Protein AF-A0A7J8K1M5-F1 (afdb_monomer_lite)

Radius of gyration: 35.14 Å; chains: 1; bounding box: 122×68×66 Å

InterPro domains:
  IPR015353 Rubisco LSMT, substrate-binding domain [PF09273] (25-156)
  IPR036464 Rubisco LSMT, substrate-binding domain superfamily [G3DSA:3.90.1420.10] (13-179)
  IPR036464 Rubisco LSMT, substrate-binding domain superfamily [SSF81822] (18-192)

Foldseek 3Di:
DDPPPPPQLPQQDQADKDKDKDAQDPPDPCLVLLQVLCVLLVHHRIDIAIQTPDPPRHALNVQLNLLSSQDDPVLSCCLVDDPCNNVSSVCSSPPQAHSALVSLLNSLVVQLVRLVVVLVVDPDDLVVLVVVLPDPPDDSVRNSVSSVVSSHNSSSVSSNVSSVVSSVVSVVCVVVVPDGDDDDDPDPPPPDDDDDDDDDPPPPPPPDPPPPVVVVVVVVVVVVVPPDDDDDDDDDDDDDDDDDDDDDDDDDDDDDDDDDDDDDDDDDDDDDDDDDD

Secondary structure (DSSP, 8-state):
----------SS-TT-EEEEEEE--TT-TTHHHHHHHHHHTT--SEEEEEEESSSSSB-HHHHHHHHHHH--HHHHHHHHSSTTHHHHHHHTT-TTS-S-HHHHHHHHHHHHHHHHHHHTTSSS-HHHHHHHHHSS---HHHHHHHHHHHHHHHHHHHHHHHHHHHHHHHHHHHHTTPPPP------S-SS----------TTSSSSSSSSSSSHHHHHHHHHHTTSS-------------------------------------------------

pLDDT: mean 74.05, std 27.25, range [28.36, 98.69]

Organism: Molossus molossus (NCBI:txid27622)

Sequence (277 aa):
MTAVSVWLCRTSGPESRVKIKLGVSKSDRLYAMKAEVLARAGIPTSSVFALHFAEPPISAQLLAFLRVFCMTEDELKAHLLGDNAIDRVFTLGNSEYPVSWDNEVKLWTFLEDRASLLLKTYKTTSEEDKSFLKSQDLSVRARMAIKLRLGEKEILEKAVKSAAANREYYRRRMEEGAPLPKHEESDPGLLEGGGADSRLPLVLRSLEEAGVQEALALSEVVSRAKAAENGLVNGQNSIPNGTRLAKESLDEEERERATADAREPPSESAGEAAEPL

Structure (mmCIF, N/CA/C/O backbone):
data_AF-A0A7J8K1M5-F1
#
_entry.id   AF-A0A7J8K1M5-F1
#
loop_
_atom_site.group_PDB
_atom_site.id
_atom_site.type_symbol
_atom_site.label_atom_id
_atom_site.label_alt_id
_atom_site.label_comp_id
_atom_site.label_asym_id
_atom_site.label_entity_id
_atom_site.label_seq_id
_atom_site.pdbx_PDB_ins_code
_atom_site.Cartn_x
_atom_site.Cartn_y
_atom_site.Cartn_z
_atom_site.occupancy
_atom_site.B_iso_or_equiv
_atom_site.auth_seq_id
_atom_site.auth_comp_id
_atom_site.auth_asym_id
_atom_site.auth_atom_id
_atom_site.pdbx_PDB_model_num
ATOM 1 N N . MET A 1 1 ? 6.953 1.882 48.128 1.00 34.31 1 MET A N 1
ATOM 2 C CA . MET A 1 1 ? 6.030 2.513 47.160 1.00 34.31 1 MET A CA 1
ATOM 3 C C . MET A 1 1 ? 6.155 1.774 45.843 1.00 34.31 1 MET A C 1
ATOM 5 O O . MET A 1 1 ? 7.084 2.015 45.087 1.00 34.31 1 MET A O 1
ATOM 9 N N . THR A 1 2 ? 5.291 0.789 45.628 1.00 29.17 2 THR A N 1
ATOM 10 C CA . THR A 1 2 ? 5.319 -0.060 44.436 1.00 29.17 2 THR A CA 1
ATOM 11 C C . THR A 1 2 ? 4.695 0.722 43.288 1.00 29.17 2 THR A C 1
ATOM 13 O O . THR A 1 2 ? 3.497 1.000 43.310 1.00 29.17 2 THR A O 1
ATOM 16 N N . ALA A 1 3 ? 5.507 1.122 42.311 1.00 32.47 3 ALA A N 1
ATOM 17 C CA . ALA A 1 3 ? 5.023 1.698 41.066 1.00 32.47 3 ALA A CA 1
ATOM 18 C C . ALA A 1 3 ? 4.290 0.601 40.283 1.00 32.47 3 ALA A C 1
ATOM 20 O O . ALA A 1 3 ? 4.883 -0.138 39.499 1.00 32.47 3 ALA A O 1
ATOM 21 N N . VAL A 1 4 ? 2.988 0.461 40.531 1.00 29.44 4 VAL A N 1
ATOM 22 C CA . VAL A 1 4 ? 2.103 -0.303 39.655 1.00 29.44 4 VAL A CA 1
ATOM 23 C C . VAL A 1 4 ? 2.049 0.480 38.350 1.00 29.44 4 VAL A C 1
ATOM 25 O O . VAL A 1 4 ? 1.341 1.479 38.240 1.00 29.44 4 VAL A O 1
ATOM 28 N N . SER A 1 5 ? 2.853 0.060 37.374 1.00 31.17 5 SER A N 1
ATOM 29 C CA . SER A 1 5 ? 2.763 0.542 35.999 1.00 31.17 5 SER A CA 1
ATOM 30 C C . SER A 1 5 ? 1.428 0.080 35.427 1.00 31.17 5 SER A C 1
ATOM 32 O O . SER A 1 5 ? 1.323 -0.963 34.785 1.00 31.17 5 SER A O 1
ATOM 34 N N . VAL A 1 6 ? 0.375 0.844 35.711 1.00 35.97 6 VAL A N 1
ATOM 35 C CA . VAL A 1 6 ? -0.896 0.739 35.009 1.00 35.97 6 VAL A CA 1
ATOM 36 C C . VAL A 1 6 ? -0.600 1.163 33.578 1.00 35.97 6 VAL A C 1
ATOM 38 O O . VAL A 1 6 ? -0.410 2.346 33.297 1.00 35.97 6 VAL A O 1
ATOM 41 N N . TRP A 1 7 ? -0.523 0.188 32.675 1.00 41.16 7 TRP A N 1
ATOM 42 C CA . TRP A 1 7 ? -0.563 0.411 31.233 1.00 41.16 7 TRP A CA 1
ATOM 43 C C . TRP A 1 7 ? -1.934 1.007 30.891 1.00 41.16 7 TRP A C 1
ATOM 45 O O . TRP A 1 7 ? -2.882 0.319 30.517 1.00 41.16 7 TRP A O 1
ATOM 55 N N . LEU A 1 8 ? -2.081 2.309 31.125 1.00 52.88 8 LEU A N 1
ATOM 56 C CA . LEU A 1 8 ? -3.257 3.057 30.735 1.00 52.88 8 LEU A CA 1
ATOM 57 C C . LEU A 1 8 ? -3.196 3.179 29.214 1.00 52.88 8 LEU A C 1
ATOM 59 O O . LEU A 1 8 ? -2.231 3.721 28.676 1.00 52.88 8 LEU A O 1
ATOM 63 N N . CYS A 1 9 ? -4.210 2.659 28.522 1.00 56.53 9 CYS A N 1
ATOM 64 C CA . CYS A 1 9 ? -4.383 2.855 27.087 1.00 56.53 9 CYS A CA 1
ATOM 65 C C . CYS A 1 9 ? -4.503 4.367 26.851 1.00 56.53 9 CYS A C 1
ATOM 67 O O . CYS A 1 9 ? -5.569 4.958 27.054 1.00 56.53 9 CYS A O 1
ATOM 69 N N . ARG A 1 10 ? -3.375 5.012 26.522 1.00 57.44 10 ARG A N 1
ATOM 70 C CA . ARG A 1 10 ? -3.361 6.400 26.070 1.00 57.44 10 ARG A CA 1
ATOM 71 C C . ARG A 1 10 ? -4.238 6.454 24.824 1.00 57.44 10 ARG A C 1
ATOM 73 O O . ARG A 1 10 ? -4.160 5.577 23.968 1.00 57.44 10 ARG A O 1
ATOM 80 N N . THR A 1 11 ? -5.101 7.464 24.764 1.00 55.56 11 THR A N 1
ATOM 81 C CA . THR A 1 11 ? -5.819 7.841 23.540 1.00 55.56 11 THR A CA 1
ATOM 82 C C . THR A 1 11 ? -4.834 7.850 22.373 1.00 55.56 11 THR A C 1
ATOM 84 O O . THR A 1 11 ? -3.711 8.309 22.585 1.00 55.56 11 THR A O 1
ATOM 87 N N . SER A 1 12 ? -5.234 7.309 21.215 1.00 58.84 12 SER A N 1
ATOM 88 C CA . SER A 1 12 ? -4.431 7.147 19.990 1.00 58.84 12 SER A CA 1
ATOM 89 C C . SER A 1 12 ? -3.424 8.292 19.816 1.00 58.84 12 SER A C 1
ATOM 91 O O . SER A 1 12 ? -3.758 9.394 19.392 1.00 58.84 12 SER A O 1
ATOM 93 N N . GLY A 1 13 ? -2.184 8.052 20.247 1.00 65.25 13 GLY A N 1
ATOM 94 C CA . GLY A 1 13 ? -1.093 9.018 20.161 1.00 65.25 13 GLY A CA 1
ATOM 95 C C . GLY A 1 13 ? -0.406 8.958 18.795 1.00 65.25 13 GLY A C 1
ATOM 96 O O . GLY A 1 13 ? -0.635 8.006 18.046 1.00 65.25 13 GLY A O 1
ATOM 97 N N . PRO A 1 14 ? 0.483 9.912 18.480 1.00 65.94 14 PRO A N 1
ATOM 98 C CA . PRO A 1 14 ? 1.193 9.966 17.196 1.00 65.94 14 PRO A CA 1
ATOM 99 C C . PRO A 1 14 ? 2.020 8.702 16.883 1.00 65.94 14 PRO A C 1
ATOM 101 O O . PRO A 1 14 ? 2.178 8.347 15.722 1.00 65.94 14 PRO A O 1
ATOM 104 N N . GLU A 1 15 ? 2.463 7.973 17.912 1.00 78.06 15 GLU A N 1
ATOM 105 C CA . GLU A 1 15 ? 3.214 6.707 17.808 1.00 78.06 15 GLU A CA 1
ATOM 106 C C . GLU A 1 15 ? 2.328 5.459 17.609 1.00 78.06 15 GLU A C 1
ATOM 108 O O . GLU A 1 15 ? 2.817 4.324 17.599 1.00 78.06 15 GLU A O 1
ATOM 113 N N . SER A 1 16 ? 1.007 5.635 17.503 1.00 87.31 16 SER A N 1
ATOM 114 C CA . SER A 1 16 ? 0.079 4.511 17.348 1.00 87.31 16 SER A CA 1
ATOM 115 C C . SER A 1 16 ? 0.220 3.882 15.965 1.00 87.31 16 SER A C 1
ATOM 117 O O . SER A 1 16 ? 0.360 4.574 14.954 1.00 87.31 16 SER A O 1
ATOM 119 N N . ARG A 1 17 ? 0.161 2.550 15.926 1.00 93.69 17 ARG A N 1
ATOM 120 C CA . ARG A 1 17 ? 0.321 1.765 14.703 1.00 93.69 17 ARG A CA 1
ATOM 121 C C . ARG A 1 17 ? -0.504 0.490 14.734 1.00 93.69 17 ARG A C 1
ATOM 123 O O . ARG A 1 17 ? -0.695 -0.093 15.800 1.00 93.69 17 ARG A O 1
ATOM 130 N N . VAL A 1 18 ? -0.916 0.031 13.557 1.00 95.25 18 VAL A N 1
ATOM 131 C CA . VAL A 1 18 ? -1.554 -1.279 13.359 1.00 95.25 18 VAL A CA 1
ATOM 132 C C . VAL A 1 18 ? -0.694 -2.163 12.476 1.00 95.25 18 VAL A C 1
ATOM 134 O O . VAL A 1 18 ? 0.059 -1.679 11.634 1.00 95.25 18 VAL A O 1
ATOM 137 N N . LYS A 1 19 ? -0.787 -3.475 12.674 1.00 95.44 19 LYS A N 1
ATOM 138 C CA . LYS A 1 19 ? -0.022 -4.456 11.902 1.00 95.44 19 LYS A CA 1
ATOM 139 C C . LYS A 1 19 ? -0.747 -4.804 10.603 1.00 95.44 19 LYS A C 1
ATOM 141 O O . LYS A 1 19 ? -1.955 -5.022 10.611 1.00 95.44 19 LYS A O 1
ATOM 146 N N . ILE A 1 20 ? 0.003 -4.947 9.515 1.00 96.50 20 ILE A N 1
ATOM 147 C CA . ILE A 1 20 ? -0.494 -5.419 8.220 1.00 96.50 20 ILE A CA 1
ATOM 148 C C . ILE A 1 20 ? 0.423 -6.522 7.686 1.00 96.50 20 ILE A C 1
ATOM 150 O O . ILE A 1 20 ? 1.624 -6.329 7.512 1.00 96.50 20 ILE A O 1
ATOM 154 N N . LYS A 1 21 ? -0.136 -7.712 7.441 1.00 96.81 21 LYS A N 1
ATOM 155 C CA . LYS A 1 21 ? 0.609 -8.841 6.867 1.00 96.81 21 LYS A CA 1
ATOM 156 C C . LYS A 1 21 ? 0.508 -8.817 5.347 1.00 96.81 21 LYS A C 1
ATOM 158 O O . LYS A 1 21 ? -0.598 -8.881 4.799 1.00 96.81 21 LYS A O 1
ATOM 163 N N . LEU A 1 22 ? 1.663 -8.779 4.689 1.00 97.69 22 LEU A N 1
ATOM 164 C CA . LEU A 1 22 ? 1.793 -8.779 3.235 1.00 97.69 22 LEU A CA 1
ATOM 165 C C . LEU A 1 22 ? 2.831 -9.816 2.790 1.00 97.69 22 LEU A C 1
ATOM 167 O O . LEU A 1 22 ? 3.690 -10.249 3.564 1.00 97.69 22 LEU A O 1
ATOM 171 N N . GLY A 1 23 ? 2.725 -10.248 1.541 1.00 96.88 23 GLY A N 1
ATOM 172 C CA . GLY A 1 23 ? 3.665 -11.185 0.944 1.00 96.88 23 GLY A CA 1
ATOM 173 C C . GLY A 1 23 ? 3.445 -11.321 -0.554 1.00 96.88 23 GLY A C 1
ATOM 174 O O . GLY A 1 23 ? 2.323 -11.151 -1.033 1.00 96.88 23 GLY A O 1
ATOM 175 N N . VAL A 1 24 ? 4.516 -11.628 -1.281 1.00 97.62 24 VAL A N 1
ATOM 176 C CA . VAL A 1 24 ? 4.437 -11.981 -2.702 1.00 97.62 24 VAL A CA 1
ATOM 177 C C . VAL A 1 24 ? 3.927 -13.419 -2.808 1.00 97.62 24 VAL A C 1
ATOM 179 O O . VAL A 1 24 ? 4.458 -14.323 -2.159 1.00 97.62 24 VAL A O 1
ATOM 182 N N . SER A 1 25 ? 2.875 -13.646 -3.598 1.00 97.06 25 SER A N 1
ATOM 183 C CA . SER A 1 25 ? 2.322 -14.993 -3.777 1.00 97.06 25 SER A CA 1
ATOM 184 C C . SER A 1 25 ? 3.298 -15.886 -4.541 1.00 97.06 25 SER A C 1
ATOM 186 O O . SER A 1 25 ? 3.813 -15.480 -5.578 1.00 97.06 25 SER A O 1
ATOM 188 N N . LYS A 1 26 ? 3.477 -17.139 -4.103 1.00 96.19 26 LYS A N 1
ATOM 189 C CA . LYS A 1 26 ? 4.274 -18.144 -4.836 1.00 96.19 26 LYS A CA 1
ATOM 190 C C . LYS A 1 26 ? 3.697 -18.491 -6.214 1.00 96.19 26 LYS A C 1
ATOM 192 O O . LYS A 1 26 ? 4.409 -19.036 -7.046 1.00 96.19 26 LYS A O 1
ATOM 197 N N . SER A 1 27 ? 2.415 -18.204 -6.440 1.00 97.19 27 SER A N 1
ATOM 198 C CA . SER A 1 27 ? 1.747 -18.378 -7.733 1.00 97.19 27 SER A CA 1
ATOM 199 C C . SER A 1 27 ? 1.949 -17.195 -8.688 1.00 97.19 27 SER A C 1
ATOM 201 O O . SER A 1 27 ? 1.483 -17.254 -9.823 1.00 97.19 27 SER A O 1
ATOM 203 N N . ASP A 1 28 ? 2.575 -16.101 -8.237 1.00 97.38 28 ASP A N 1
ATOM 204 C CA . ASP A 1 28 ? 2.906 -14.968 -9.099 1.00 97.38 28 ASP A CA 1
ATOM 205 C C . ASP A 1 28 ? 3.986 -15.397 -10.102 1.00 97.38 28 ASP A C 1
ATOM 207 O O . ASP A 1 28 ? 5.041 -15.906 -9.720 1.00 97.38 28 ASP A O 1
ATOM 211 N N . ARG A 1 29 ? 3.737 -15.167 -11.395 1.00 98.00 29 ARG A N 1
ATOM 212 C CA . ARG A 1 29 ? 4.692 -15.480 -12.470 1.00 98.00 29 ARG A CA 1
ATOM 213 C C . ARG A 1 29 ? 6.022 -14.746 -12.287 1.00 98.00 29 ARG A C 1
ATOM 215 O O . ARG A 1 29 ? 7.054 -15.257 -12.705 1.00 98.00 29 ARG A O 1
ATOM 222 N N . LEU A 1 30 ? 5.998 -13.580 -11.642 1.00 98.06 30 LEU A N 1
ATOM 223 C CA . LEU A 1 30 ? 7.168 -12.752 -11.360 1.00 98.06 30 LEU A CA 1
ATOM 224 C C . LEU A 1 30 ? 7.757 -13.002 -9.963 1.00 98.06 30 LEU A C 1
ATOM 226 O O . LEU A 1 30 ? 8.644 -12.259 -9.541 1.00 98.06 30 LEU A O 1
ATOM 230 N N . TYR A 1 31 ? 7.303 -14.034 -9.236 1.00 98.38 31 TYR A N 1
ATOM 231 C CA . TYR A 1 31 ? 7.725 -14.304 -7.855 1.00 98.38 31 TYR A CA 1
ATOM 232 C C . TYR A 1 31 ? 9.248 -14.329 -7.695 1.00 98.38 31 TYR A C 1
ATOM 234 O O . TYR A 1 31 ? 9.769 -13.676 -6.796 1.00 98.38 31 TYR A O 1
ATOM 242 N N . ALA A 1 32 ? 9.963 -15.045 -8.570 1.00 98.38 32 ALA A N 1
ATOM 243 C CA . ALA A 1 32 ? 11.416 -15.187 -8.471 1.00 98.38 32 ALA A CA 1
ATOM 244 C C . ALA A 1 32 ? 12.140 -13.836 -8.590 1.00 98.38 32 ALA A C 1
ATOM 246 O O . ALA A 1 32 ? 13.003 -13.523 -7.774 1.00 98.38 32 ALA A O 1
ATOM 247 N N . MET A 1 33 ? 11.738 -13.006 -9.554 1.00 98.44 33 MET A N 1
ATOM 248 C CA . MET A 1 33 ? 12.328 -11.682 -9.762 1.00 98.44 33 MET A CA 1
ATOM 249 C C . MET A 1 33 ? 11.998 -10.730 -8.610 1.00 98.44 33 MET A C 1
ATOM 251 O O . MET A 1 33 ? 12.887 -10.056 -8.100 1.00 98.44 33 MET A O 1
ATOM 255 N N . LYS A 1 34 ? 10.739 -10.711 -8.149 1.00 98.62 34 LYS A N 1
ATOM 256 C CA . LYS A 1 34 ? 10.331 -9.909 -6.985 1.00 98.62 34 LYS A CA 1
ATOM 257 C C . LYS A 1 34 ? 11.090 -10.329 -5.727 1.00 98.62 34 LYS A C 1
ATOM 259 O O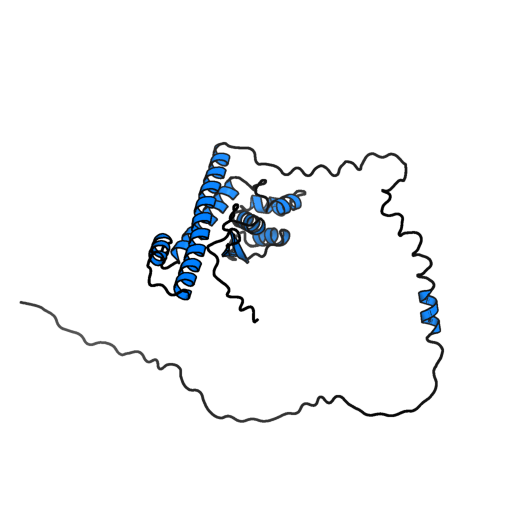 . LYS A 1 34 ? 11.538 -9.473 -4.974 1.00 98.62 34 LYS A O 1
ATOM 264 N N . ALA A 1 35 ? 11.250 -11.633 -5.506 1.00 98.44 35 ALA A N 1
ATOM 265 C CA . ALA A 1 35 ? 11.980 -12.165 -4.364 1.00 98.44 35 ALA A CA 1
ATOM 266 C C . ALA A 1 35 ? 13.457 -11.756 -4.376 1.00 98.44 35 ALA A C 1
ATOM 268 O O . ALA A 1 35 ? 13.972 -11.366 -3.335 1.00 98.44 35 ALA A O 1
ATOM 269 N N . GLU A 1 36 ? 14.104 -11.789 -5.540 1.00 98.31 36 GLU A N 1
ATOM 270 C CA . GLU A 1 36 ? 15.496 -11.363 -5.697 1.00 98.31 36 GLU A CA 1
ATOM 271 C C . GLU A 1 36 ? 15.668 -9.855 -5.449 1.00 98.31 36 GLU A C 1
ATOM 273 O O . GLU A 1 36 ? 16.537 -9.459 -4.675 1.00 98.31 36 GLU A O 1
ATOM 278 N N . VAL A 1 37 ? 14.810 -9.000 -6.025 1.00 98.38 37 VAL A N 1
ATOM 279 C CA . VAL A 1 37 ? 14.870 -7.545 -5.772 1.00 98.38 37 VAL A CA 1
ATOM 280 C C . VAL A 1 37 ? 14.647 -7.239 -4.287 1.00 98.38 37 VAL A C 1
ATOM 282 O O . VAL A 1 37 ? 15.386 -6.448 -3.701 1.00 98.38 37 VAL A O 1
ATOM 285 N N . LEU A 1 38 ? 13.672 -7.897 -3.649 1.00 98.44 38 LEU A N 1
ATOM 286 C CA . LEU A 1 38 ? 13.434 -7.754 -2.210 1.00 98.44 38 LEU A CA 1
ATOM 287 C C . LEU A 1 38 ? 14.636 -8.229 -1.381 1.00 98.44 38 LEU A C 1
ATOM 289 O O . LEU A 1 38 ? 15.007 -7.552 -0.425 1.00 98.44 38 LEU A O 1
ATOM 293 N N . ALA A 1 39 ? 15.277 -9.338 -1.760 1.00 98.12 39 ALA A N 1
ATOM 294 C CA . ALA A 1 39 ? 16.467 -9.842 -1.081 1.00 98.12 39 ALA A CA 1
ATOM 295 C C . ALA A 1 39 ? 17.635 -8.845 -1.157 1.00 98.12 39 ALA A C 1
ATOM 297 O O . ALA A 1 39 ? 18.256 -8.570 -0.130 1.00 98.12 39 ALA A O 1
ATOM 298 N N . ARG A 1 40 ? 17.877 -8.234 -2.327 1.00 97.56 40 ARG A N 1
ATOM 299 C CA . ARG A 1 40 ? 18.882 -7.165 -2.494 1.00 97.56 40 ARG A CA 1
ATOM 300 C C . ARG A 1 40 ? 18.559 -5.917 -1.672 1.00 97.56 40 ARG A C 1
ATOM 302 O O . ARG A 1 40 ? 19.470 -5.275 -1.165 1.00 97.56 40 ARG A O 1
ATOM 309 N N . ALA A 1 41 ? 17.275 -5.610 -1.490 1.00 97.12 41 ALA A N 1
ATOM 310 C CA . ALA A 1 41 ? 16.811 -4.533 -0.616 1.00 97.12 41 ALA A CA 1
ATOM 311 C C . ALA A 1 41 ? 16.825 -4.898 0.886 1.00 97.12 41 ALA A C 1
ATOM 313 O O . ALA A 1 41 ? 16.465 -4.069 1.722 1.00 97.12 41 ALA A O 1
ATOM 314 N N . GLY A 1 42 ? 17.177 -6.137 1.256 1.00 97.38 42 GLY A N 1
ATOM 315 C CA . GLY A 1 42 ? 17.131 -6.612 2.644 1.00 97.38 42 GLY A CA 1
ATOM 316 C C . GLY A 1 42 ? 15.710 -6.780 3.200 1.00 97.38 42 GLY A C 1
ATOM 317 O O . GLY A 1 42 ? 15.497 -6.707 4.412 1.00 97.38 42 GLY A O 1
ATOM 318 N N . ILE A 1 43 ? 14.715 -6.981 2.333 1.00 97.88 43 ILE A N 1
ATOM 319 C CA . ILE A 1 43 ? 13.301 -7.110 2.693 1.00 97.88 43 ILE A CA 1
ATOM 320 C C . ILE A 1 43 ? 12.853 -8.567 2.485 1.00 97.88 43 ILE A C 1
ATOM 322 O O . ILE A 1 43 ? 13.051 -9.130 1.411 1.00 97.88 43 ILE A O 1
ATOM 326 N N . PRO A 1 44 ? 12.214 -9.216 3.473 1.00 97.56 44 PRO A N 1
ATOM 327 C CA . PRO A 1 44 ? 11.703 -10.574 3.297 1.00 97.56 44 PRO A CA 1
ATOM 328 C C . PRO A 1 44 ? 10.477 -10.613 2.368 1.00 97.56 44 PRO A C 1
ATOM 330 O O . PRO A 1 44 ? 9.649 -9.701 2.354 1.00 97.56 44 PRO A O 1
ATOM 333 N N . THR A 1 45 ? 10.303 -11.719 1.636 1.00 96.88 45 THR A N 1
ATOM 334 C CA . THR A 1 45 ? 9.207 -11.906 0.658 1.00 96.88 45 THR A CA 1
ATOM 335 C C . THR A 1 45 ? 7.810 -11.961 1.277 1.00 96.88 45 THR A C 1
ATOM 337 O O . THR A 1 45 ? 6.813 -11.764 0.580 1.00 96.88 45 THR A O 1
ATOM 340 N N . SER A 1 46 ? 7.720 -12.203 2.587 1.00 97.25 46 SER A N 1
ATOM 341 C CA . SER A 1 46 ? 6.516 -12.010 3.389 1.00 97.25 46 SER A CA 1
ATOM 342 C C . SER A 1 46 ? 6.890 -11.501 4.777 1.00 97.25 46 SER A C 1
ATOM 344 O O . SER A 1 46 ? 7.799 -12.034 5.410 1.00 97.25 46 SER A O 1
ATOM 346 N N . SER A 1 47 ? 6.180 -10.478 5.253 1.00 96.19 47 SER A N 1
ATOM 347 C CA . SER A 1 47 ? 6.427 -9.858 6.556 1.00 96.19 47 SER A CA 1
ATOM 348 C C . SER A 1 47 ? 5.153 -9.290 7.169 1.00 96.19 47 SER A C 1
ATOM 350 O O . SER A 1 47 ? 4.108 -9.166 6.519 1.00 96.19 47 SER A O 1
ATOM 352 N N . VAL A 1 48 ? 5.258 -8.918 8.441 1.00 96.44 48 VAL A N 1
ATOM 353 C CA . VAL A 1 48 ? 4.270 -8.095 9.133 1.00 96.44 48 VAL A CA 1
ATOM 354 C C . VAL A 1 48 ? 4.822 -6.678 9.219 1.00 96.44 48 VAL A C 1
ATOM 356 O O . VAL A 1 48 ? 5.768 -6.418 9.956 1.00 96.44 48 VAL A O 1
ATOM 359 N N . PHE A 1 49 ? 4.215 -5.769 8.467 1.00 96.88 49 PHE A N 1
ATOM 360 C CA . PHE A 1 49 ? 4.549 -4.350 8.457 1.00 96.88 49 PHE A CA 1
ATOM 361 C C . PHE A 1 49 ? 3.640 -3.569 9.412 1.00 96.88 49 PHE A C 1
ATOM 363 O O . PHE A 1 49 ? 2.702 -4.124 9.995 1.00 96.88 49 PHE A O 1
ATOM 370 N N . ALA A 1 50 ? 3.911 -2.274 9.565 1.00 95.06 50 ALA A N 1
ATOM 371 C CA . ALA A 1 50 ? 3.115 -1.361 10.374 1.00 95.06 50 ALA A CA 1
ATOM 372 C C . ALA A 1 50 ? 2.517 -0.243 9.510 1.00 95.06 50 ALA A C 1
ATOM 374 O O . ALA A 1 50 ? 3.209 0.325 8.668 1.00 95.06 50 ALA A O 1
ATOM 375 N N . LEU A 1 51 ? 1.248 0.078 9.759 1.00 95.25 51 LEU A N 1
ATOM 376 C CA . LEU A 1 51 ? 0.625 1.327 9.336 1.00 95.25 51 LEU A CA 1
ATOM 377 C C . LEU A 1 51 ? 0.631 2.284 10.517 1.00 95.25 51 LEU A C 1
ATOM 379 O O . LEU A 1 51 ? 0.200 1.916 11.612 1.00 95.25 51 LEU A O 1
ATOM 383 N N . HIS A 1 52 ? 1.138 3.484 10.295 1.00 93.25 52 HIS A N 1
ATOM 384 C CA . HIS A 1 52 ? 1.310 4.505 11.312 1.00 93.25 52 HIS A CA 1
ATOM 385 C C . HIS A 1 52 ? 0.156 5.501 11.281 1.00 93.25 52 HIS A C 1
ATOM 387 O O . HIS A 1 52 ? -0.419 5.783 10.232 1.00 93.25 52 HIS A O 1
ATOM 393 N N . PHE A 1 53 ? -0.167 6.064 12.445 1.00 88.50 53 PHE A N 1
ATOM 394 C CA . PHE A 1 53 ? -1.072 7.206 12.506 1.00 88.50 53 PHE A CA 1
ATOM 395 C C . PHE A 1 53 ? -0.420 8.498 11.985 1.00 88.50 53 PHE A C 1
ATOM 397 O O . PHE A 1 53 ? -1.129 9.421 11.595 1.00 88.50 53 PHE A O 1
ATOM 404 N N . ALA A 1 54 ? 0.910 8.607 12.004 1.00 86.75 54 ALA A N 1
ATOM 405 C CA . ALA A 1 54 ? 1.644 9.745 11.449 1.00 86.75 54 ALA A CA 1
ATOM 406 C C . ALA A 1 54 ? 1.605 9.769 9.906 1.00 86.75 54 ALA A C 1
ATOM 408 O O . ALA A 1 54 ? 1.275 8.768 9.278 1.00 86.75 54 ALA A O 1
ATOM 409 N N . GLU A 1 55 ? 1.926 10.919 9.307 1.00 83.50 55 GLU A N 1
ATOM 410 C CA . GLU A 1 55 ? 2.174 11.027 7.862 1.00 83.50 55 GLU A CA 1
ATOM 411 C C . GLU A 1 55 ? 3.691 10.947 7.601 1.00 83.50 55 GLU A C 1
ATOM 413 O O . GLU A 1 55 ? 4.439 11.633 8.304 1.00 83.50 55 GLU A O 1
ATOM 418 N N . PRO A 1 56 ? 4.158 10.166 6.610 1.00 85.81 56 PRO A N 1
ATOM 419 C CA . PRO A 1 56 ? 3.388 9.212 5.806 1.00 85.81 56 PRO A CA 1
ATOM 420 C C . PRO A 1 56 ? 2.927 7.989 6.633 1.00 85.81 56 PRO A C 1
ATOM 422 O O . PRO A 1 56 ? 3.608 7.592 7.581 1.00 85.81 56 PRO A O 1
ATOM 425 N N . PRO A 1 57 ? 1.805 7.335 6.266 1.00 87.38 57 PRO A N 1
ATOM 426 C CA . PRO A 1 57 ? 1.248 6.213 7.030 1.00 87.38 57 PRO A CA 1
ATOM 427 C C . PRO A 1 57 ? 2.062 4.917 6.890 1.00 87.38 57 PRO A C 1
ATOM 429 O O . PRO A 1 57 ? 1.757 3.926 7.556 1.00 87.38 57 PRO A O 1
ATOM 432 N N . ILE A 1 58 ? 3.079 4.894 6.024 1.00 94.62 58 ILE A N 1
ATOM 433 C CA . ILE A 1 58 ? 3.919 3.732 5.722 1.00 94.62 58 ILE A CA 1
ATOM 434 C C . ILE A 1 58 ? 5.398 4.068 5.923 1.00 94.62 58 ILE A C 1
ATOM 436 O O . ILE A 1 58 ? 5.833 5.188 5.665 1.00 94.62 58 ILE A O 1
ATOM 440 N N . SER A 1 59 ? 6.182 3.086 6.368 1.00 95.50 59 SER A N 1
ATOM 441 C CA . SER A 1 59 ? 7.639 3.217 6.464 1.00 95.50 59 SER A CA 1
ATOM 442 C C . SER A 1 59 ? 8.314 3.059 5.098 1.00 95.50 59 SER A C 1
ATOM 444 O O . SER A 1 59 ? 7.744 2.460 4.185 1.00 95.50 59 SER A O 1
ATOM 446 N N . ALA A 1 60 ? 9.572 3.501 4.985 1.00 96.38 60 ALA A N 1
ATOM 447 C CA . ALA A 1 60 ? 10.400 3.293 3.791 1.00 96.38 60 ALA A CA 1
ATOM 448 C C . ALA A 1 60 ? 10.478 1.810 3.377 1.00 96.38 60 ALA A C 1
ATOM 450 O O . ALA A 1 60 ? 10.379 1.478 2.200 1.00 96.38 60 ALA A O 1
ATOM 451 N N . GLN A 1 61 ? 10.571 0.899 4.352 1.00 97.31 61 GLN A N 1
ATOM 452 C CA . GLN A 1 61 ? 10.601 -0.542 4.091 1.00 97.31 61 GLN A CA 1
ATOM 453 C C . GLN A 1 61 ? 9.280 -1.056 3.495 1.00 97.31 61 GLN A C 1
ATOM 455 O O . GLN A 1 61 ? 9.293 -1.872 2.575 1.00 97.31 61 GLN A O 1
ATOM 460 N N . LEU A 1 62 ? 8.134 -0.588 4.008 1.00 97.81 62 LEU A N 1
ATOM 461 C CA . LEU A 1 62 ? 6.828 -0.959 3.462 1.00 97.81 62 LEU A CA 1
ATOM 462 C C . LEU A 1 62 ? 6.620 -0.346 2.069 1.00 97.81 62 LEU A C 1
ATOM 464 O O . LEU A 1 62 ? 6.112 -1.034 1.189 1.00 97.81 62 LEU A O 1
ATOM 468 N N . LEU A 1 63 ? 7.055 0.897 1.839 1.00 98.25 63 LEU A N 1
ATOM 469 C CA . LEU A 1 63 ? 7.016 1.524 0.515 1.00 98.25 63 LEU A CA 1
ATOM 470 C C . LEU A 1 63 ? 7.831 0.723 -0.510 1.00 98.25 63 LEU A C 1
ATOM 472 O O . LEU A 1 63 ? 7.301 0.358 -1.557 1.00 98.25 63 LEU A O 1
ATOM 476 N N . ALA A 1 64 ? 9.076 0.372 -0.179 1.00 98.44 64 ALA A N 1
ATOM 477 C CA . ALA A 1 64 ? 9.929 -0.455 -1.030 1.00 98.44 64 ALA A CA 1
ATOM 478 C C . ALA A 1 64 ? 9.282 -1.814 -1.342 1.00 98.44 64 ALA A C 1
ATOM 480 O O . ALA A 1 64 ? 9.239 -2.235 -2.499 1.00 98.44 64 ALA A O 1
ATOM 481 N N . PHE A 1 65 ? 8.710 -2.474 -0.328 1.00 98.69 65 PHE A N 1
ATOM 482 C CA . PHE A 1 65 ? 7.980 -3.726 -0.520 1.00 98.69 65 PHE A CA 1
ATOM 483 C C . PHE A 1 65 ? 6.799 -3.561 -1.488 1.00 98.69 65 PHE A C 1
ATOM 485 O O . PHE A 1 65 ? 6.640 -4.364 -2.407 1.00 98.69 65 PHE A O 1
ATOM 492 N N . LEU A 1 66 ? 5.973 -2.529 -1.291 1.00 98.44 66 LEU A N 1
ATOM 493 C CA . LEU A 1 66 ? 4.792 -2.259 -2.114 1.00 98.44 66 LEU A CA 1
ATOM 494 C C . LEU A 1 66 ? 5.161 -1.928 -3.566 1.00 98.44 66 LEU A C 1
ATOM 496 O O . LEU A 1 66 ? 4.505 -2.421 -4.482 1.00 98.44 66 LEU A O 1
ATOM 500 N N . ARG A 1 67 ? 6.240 -1.169 -3.784 1.00 98.56 67 ARG A N 1
ATOM 501 C CA . ARG A 1 67 ? 6.764 -0.883 -5.126 1.00 98.56 67 ARG A CA 1
ATOM 502 C C . ARG A 1 67 ? 7.121 -2.166 -5.858 1.00 98.56 67 ARG A C 1
ATOM 504 O O . ARG A 1 67 ? 6.565 -2.421 -6.924 1.00 98.56 67 ARG A O 1
ATOM 511 N N . VAL A 1 68 ? 7.958 -3.019 -5.256 1.00 98.56 68 VAL A N 1
ATOM 512 C CA . VAL A 1 68 ? 8.356 -4.309 -5.853 1.00 98.56 68 VAL A CA 1
ATOM 513 C C . VAL A 1 68 ? 7.152 -5.231 -6.057 1.00 98.56 68 VAL A C 1
ATOM 515 O O . VAL A 1 68 ? 7.049 -5.912 -7.078 1.00 98.56 68 VAL A O 1
ATOM 518 N N . PHE A 1 69 ? 6.197 -5.223 -5.125 1.00 98.31 69 PHE A N 1
ATOM 519 C CA . PHE A 1 69 ? 4.954 -5.981 -5.247 1.00 98.31 69 PHE A CA 1
ATOM 520 C C . PHE A 1 69 ? 4.156 -5.599 -6.507 1.00 98.31 69 PHE A C 1
ATOM 522 O O . PHE A 1 69 ? 3.586 -6.488 -7.147 1.00 98.31 69 PHE A O 1
ATOM 529 N N . CYS A 1 70 ? 4.170 -4.323 -6.899 1.00 98.19 70 CYS A N 1
ATOM 530 C CA . CYS A 1 70 ? 3.453 -3.786 -8.059 1.00 98.19 70 CYS A CA 1
ATOM 531 C C . CYS A 1 70 ? 4.294 -3.643 -9.340 1.00 98.19 70 CYS A C 1
ATOM 533 O O . CYS A 1 70 ? 3.756 -3.193 -10.352 1.00 98.19 70 CYS A O 1
ATOM 535 N N . MET A 1 71 ? 5.578 -4.017 -9.328 1.00 98.25 71 MET A N 1
ATOM 536 C CA . MET A 1 71 ? 6.436 -3.892 -10.508 1.00 98.25 71 MET A CA 1
ATOM 537 C C . MET A 1 71 ? 6.034 -4.836 -11.644 1.00 98.25 71 MET A C 1
ATOM 539 O O . MET A 1 71 ? 5.636 -5.988 -11.436 1.00 98.25 71 MET A O 1
ATOM 543 N N . THR A 1 72 ? 6.221 -4.332 -12.856 1.00 98.25 72 THR A N 1
ATOM 544 C CA . THR A 1 72 ? 6.220 -5.085 -14.109 1.00 98.25 72 THR A CA 1
ATOM 545 C C . THR A 1 72 ? 7.532 -5.848 -14.305 1.00 98.25 72 THR A C 1
ATOM 547 O O . THR A 1 72 ? 8.521 -5.624 -13.606 1.00 98.25 72 THR A O 1
ATOM 550 N N . GLU A 1 73 ? 7.559 -6.764 -15.274 1.00 97.88 73 GLU A N 1
ATOM 551 C CA . GLU A 1 73 ? 8.768 -7.527 -15.599 1.00 97.88 73 GLU A CA 1
ATOM 552 C C . GLU A 1 73 ? 9.936 -6.617 -16.015 1.00 97.88 73 GLU A C 1
ATOM 554 O O . GLU A 1 73 ? 11.067 -6.836 -15.583 1.00 97.88 73 GLU A O 1
ATOM 559 N N . ASP A 1 74 ? 9.669 -5.573 -16.802 1.00 97.50 74 ASP A N 1
ATOM 560 C CA . ASP A 1 74 ? 10.705 -4.661 -17.296 1.00 97.50 74 ASP A CA 1
ATOM 561 C C . ASP A 1 74 ? 11.257 -3.761 -16.185 1.00 97.50 74 ASP A C 1
ATOM 563 O O . ASP A 1 74 ? 12.471 -3.571 -16.086 1.00 97.50 74 ASP A O 1
ATOM 567 N N . GLU A 1 75 ? 10.391 -3.284 -15.284 1.00 97.69 75 GLU A N 1
ATOM 568 C CA . GLU A 1 75 ? 10.829 -2.579 -14.076 1.00 97.69 75 GLU A CA 1
ATOM 569 C C . GLU A 1 75 ? 11.704 -3.490 -13.208 1.00 97.69 75 GLU A C 1
ATOM 571 O O . GLU A 1 75 ? 12.773 -3.067 -12.775 1.00 97.69 75 GLU A O 1
ATOM 576 N N . LEU A 1 76 ? 11.322 -4.757 -13.005 1.00 98.12 76 LEU A N 1
ATOM 577 C CA . LEU A 1 76 ? 12.139 -5.711 -12.248 1.00 98.12 76 LEU A CA 1
ATOM 578 C C . LEU A 1 76 ? 13.496 -5.958 -12.916 1.00 98.12 76 LEU A C 1
ATOM 580 O O . LEU A 1 76 ? 14.513 -5.957 -12.227 1.00 98.12 76 LEU A O 1
ATOM 584 N N . LYS A 1 77 ? 13.547 -6.118 -14.246 1.00 97.50 77 LYS A N 1
ATOM 585 C CA . LYS A 1 77 ? 14.817 -6.261 -14.982 1.00 97.50 77 LYS A CA 1
ATOM 586 C C . LYS A 1 77 ? 15.742 -5.073 -14.734 1.00 97.50 77 LYS A C 1
ATOM 588 O O . LYS A 1 77 ? 16.918 -5.294 -14.466 1.00 97.50 77 LYS A O 1
ATOM 593 N N . ALA A 1 78 ? 15.219 -3.847 -14.736 1.00 95.44 78 ALA A N 1
ATOM 594 C CA . ALA A 1 78 ? 16.010 -2.644 -14.464 1.00 95.44 78 ALA A CA 1
ATOM 595 C C . ALA A 1 78 ? 16.575 -2.579 -13.029 1.00 95.44 78 ALA A C 1
ATOM 597 O O . ALA A 1 78 ? 17.578 -1.910 -12.809 1.00 95.44 78 ALA A O 1
ATOM 598 N N . HIS A 1 79 ? 15.958 -3.263 -12.057 1.00 96.62 79 HIS A N 1
ATOM 599 C CA . HIS A 1 79 ? 16.464 -3.368 -10.676 1.00 96.62 79 HIS A CA 1
ATOM 600 C C . HIS A 1 79 ? 17.398 -4.571 -10.466 1.00 96.62 79 HIS A C 1
ATOM 602 O O . HIS A 1 79 ? 18.016 -4.707 -9.410 1.00 96.62 79 HIS A O 1
ATOM 608 N N . LEU A 1 80 ? 17.493 -5.469 -11.448 1.00 96.00 80 LEU A N 1
ATOM 609 C CA . LEU A 1 80 ? 18.324 -6.671 -11.379 1.00 96.00 80 LEU A CA 1
ATOM 610 C C . LEU A 1 80 ? 19.584 -6.574 -12.239 1.00 96.00 80 LEU A C 1
ATOM 612 O O . LEU A 1 80 ? 20.598 -7.179 -11.880 1.00 96.00 80 LEU A O 1
ATOM 616 N N . LEU A 1 81 ? 19.503 -5.846 -13.354 1.00 94.50 81 LEU A N 1
ATOM 617 C CA . LEU A 1 81 ? 20.497 -5.788 -14.420 1.00 94.50 81 LEU A CA 1
ATOM 618 C C . LEU A 1 81 ? 20.906 -4.336 -14.710 1.00 94.50 81 LEU A C 1
ATOM 620 O O . LEU A 1 81 ? 20.071 -3.433 -14.670 1.00 94.50 81 LEU A O 1
ATOM 624 N N . GLY A 1 82 ? 22.169 -4.145 -15.094 1.00 91.06 82 GLY A N 1
ATOM 625 C CA . GLY A 1 82 ? 22.742 -2.847 -15.462 1.00 91.06 82 GLY A CA 1
ATOM 626 C C . GLY A 1 82 ? 23.468 -2.147 -14.312 1.00 91.06 82 GLY A C 1
ATOM 627 O O . GLY A 1 82 ? 23.285 -2.493 -13.146 1.00 91.06 82 GLY A O 1
ATOM 628 N N . ASP A 1 83 ? 24.284 -1.155 -14.662 1.00 88.00 83 ASP A N 1
ATOM 629 C CA . ASP A 1 83 ? 25.197 -0.488 -13.723 1.00 88.00 83 ASP A CA 1
ATOM 630 C C . ASP A 1 83 ? 24.441 0.271 -12.617 1.00 88.00 83 ASP A C 1
ATOM 632 O O . ASP A 1 83 ? 24.838 0.242 -11.458 1.00 88.00 83 ASP A O 1
ATOM 636 N N . ASN A 1 84 ? 23.265 0.824 -12.933 1.00 90.50 84 ASN A N 1
ATOM 637 C CA . ASN A 1 84 ? 22.439 1.592 -11.991 1.00 90.50 84 ASN A CA 1
ATOM 638 C C . ASN A 1 84 ? 21.460 0.714 -11.178 1.00 90.50 84 ASN A C 1
ATOM 640 O O . ASN A 1 84 ? 20.533 1.234 -10.552 1.00 90.50 84 ASN A O 1
ATOM 644 N N . ALA A 1 85 ? 21.566 -0.621 -11.235 1.00 92.56 85 ALA A N 1
ATOM 645 C CA . ALA A 1 85 ? 20.630 -1.513 -10.541 1.00 92.56 85 ALA A CA 1
ATOM 646 C C . ALA A 1 85 ? 20.697 -1.344 -9.013 1.00 92.56 85 ALA A C 1
ATOM 648 O O . ALA A 1 85 ? 19.669 -1.408 -8.337 1.00 92.56 85 ALA A O 1
ATOM 649 N N . ILE A 1 86 ? 21.894 -1.093 -8.476 1.00 93.12 86 ILE A N 1
ATOM 650 C CA . ILE A 1 86 ? 22.120 -0.900 -7.038 1.00 93.12 86 ILE A CA 1
ATOM 651 C C . ILE A 1 86 ? 21.447 0.395 -6.563 1.00 93.12 86 ILE A C 1
ATOM 653 O O . ILE A 1 86 ? 20.667 0.353 -5.611 1.00 93.12 86 ILE A O 1
ATOM 657 N N . ASP A 1 87 ? 21.643 1.506 -7.273 1.00 92.94 87 ASP A N 1
ATOM 658 C CA . ASP A 1 87 ? 21.057 2.813 -6.932 1.00 92.94 87 ASP A CA 1
ATOM 659 C C . ASP A 1 87 ? 19.526 2.763 -6.966 1.00 92.94 87 ASP A C 1
ATOM 661 O O . ASP A 1 87 ? 18.828 3.321 -6.112 1.00 92.94 87 ASP A O 1
ATOM 665 N N . ARG A 1 88 ? 18.972 2.028 -7.937 1.00 94.38 88 ARG A N 1
ATOM 666 C CA . ARG A 1 88 ? 17.527 1.788 -8.027 1.00 94.38 88 ARG A CA 1
ATOM 667 C C . ARG A 1 88 ? 17.013 1.004 -6.826 1.00 94.38 88 ARG A C 1
ATOM 669 O O . ARG A 1 88 ? 15.978 1.362 -6.276 1.00 94.38 88 ARG A O 1
ATOM 676 N N . VAL A 1 89 ? 17.730 -0.030 -6.381 1.00 95.44 89 VAL A N 1
ATOM 677 C CA . VAL A 1 89 ? 17.367 -0.778 -5.165 1.00 95.44 89 VAL A CA 1
ATOM 678 C C . VAL A 1 89 ? 17.451 0.116 -3.923 1.00 95.44 89 VAL A C 1
ATOM 680 O O . VAL A 1 89 ? 16.544 0.082 -3.092 1.00 95.44 89 VAL A O 1
ATOM 683 N N . PHE A 1 90 ? 18.481 0.958 -3.817 1.00 94.25 90 PHE A N 1
ATOM 684 C CA . PHE A 1 90 ? 18.669 1.883 -2.696 1.00 94.25 90 PHE A CA 1
ATOM 685 C C . PHE A 1 90 ? 17.539 2.920 -2.586 1.00 94.25 90 PHE A C 1
ATOM 687 O O . PHE A 1 90 ? 17.058 3.227 -1.493 1.00 94.25 90 PHE A O 1
ATOM 694 N N . THR A 1 91 ? 17.049 3.412 -3.723 1.00 95.94 91 THR A N 1
ATOM 695 C CA . THR A 1 91 ? 15.988 4.429 -3.783 1.00 95.94 91 THR A CA 1
ATOM 696 C C . THR A 1 91 ? 14.570 3.872 -3.619 1.00 95.94 91 THR A C 1
ATOM 698 O O . THR A 1 91 ? 13.632 4.653 -3.438 1.00 95.94 91 THR A O 1
ATOM 701 N N . LEU A 1 92 ? 14.377 2.544 -3.565 1.00 97.19 92 LEU A N 1
ATOM 702 C CA . LEU A 1 92 ? 13.048 1.926 -3.421 1.00 97.19 92 LEU A CA 1
ATOM 703 C C . LEU A 1 92 ? 12.276 2.400 -2.189 1.00 97.19 92 LEU A C 1
ATOM 705 O O . LEU A 1 92 ? 11.050 2.463 -2.234 1.00 97.19 92 LEU A O 1
ATOM 709 N N . GLY A 1 93 ? 12.961 2.735 -1.098 1.00 96.50 93 GLY A N 1
ATOM 710 C CA . GLY A 1 93 ? 12.322 3.237 0.119 1.00 96.50 93 GLY A CA 1
ATOM 711 C C . GLY A 1 93 ? 12.054 4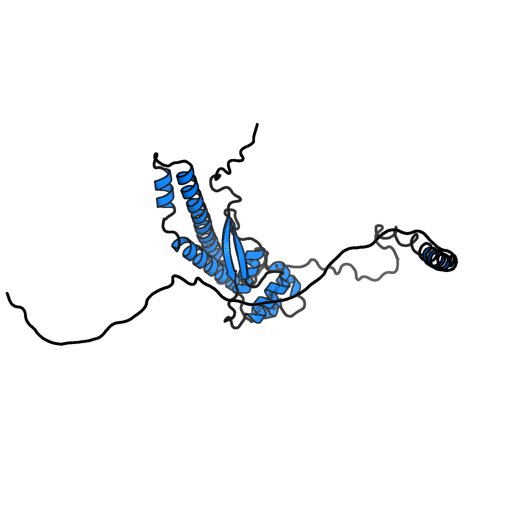.744 0.131 1.00 96.50 93 GLY A C 1
ATOM 712 O O . GLY A 1 93 ? 11.454 5.229 1.088 1.00 96.50 93 GLY A O 1
ATOM 713 N N . ASN A 1 94 ? 12.500 5.490 -0.885 1.00 95.62 94 ASN A N 1
ATOM 714 C CA . ASN A 1 94 ? 12.419 6.947 -0.918 1.00 95.62 94 ASN A CA 1
ATOM 715 C C . ASN A 1 94 ? 11.202 7.428 -1.730 1.00 95.62 94 ASN A C 1
ATOM 717 O O . ASN A 1 94 ? 11.086 7.160 -2.927 1.00 95.62 94 ASN A O 1
ATOM 721 N N . SER A 1 95 ? 10.303 8.178 -1.090 1.00 94.38 95 SER A N 1
ATOM 722 C CA . SER A 1 95 ? 9.096 8.736 -1.715 1.00 94.38 95 SER A CA 1
ATOM 723 C C . SER A 1 95 ? 9.370 9.735 -2.842 1.00 94.38 95 SER A C 1
ATOM 725 O O . SER A 1 95 ? 8.510 9.918 -3.694 1.00 94.38 95 SER A O 1
ATOM 727 N N . GLU A 1 96 ? 10.542 10.371 -2.868 1.00 94.31 96 GLU A N 1
ATOM 728 C CA . GLU A 1 96 ? 10.911 11.365 -3.887 1.00 94.31 96 GLU A CA 1
ATOM 729 C C . GLU A 1 96 ? 11.272 10.731 -5.236 1.00 94.31 96 GLU A C 1
ATOM 731 O O . GLU A 1 96 ? 11.124 11.372 -6.275 1.00 94.31 96 GLU A O 1
ATOM 736 N N . TYR A 1 97 ? 11.691 9.462 -5.227 1.00 95.81 97 TYR A N 1
ATOM 737 C CA . TYR A 1 97 ? 12.151 8.729 -6.408 1.00 95.81 97 TYR A CA 1
ATOM 738 C C . TYR A 1 97 ? 11.225 7.535 -6.684 1.00 95.81 97 TYR A C 1
ATOM 740 O O . TYR A 1 97 ? 11.511 6.411 -6.259 1.00 95.81 97 TYR A O 1
ATOM 748 N N . PRO A 1 98 ? 10.065 7.756 -7.329 1.00 96.62 98 PRO A N 1
ATOM 749 C CA . PRO A 1 98 ? 9.167 6.674 -7.712 1.00 96.62 98 PRO A CA 1
ATOM 750 C C . PRO A 1 98 ? 9.760 5.829 -8.844 1.00 96.62 98 PRO A C 1
ATOM 752 O O . PRO A 1 98 ? 10.473 6.332 -9.710 1.00 96.62 98 PRO A O 1
ATOM 755 N N . VAL A 1 99 ? 9.415 4.538 -8.865 1.00 96.88 99 VAL A N 1
ATOM 756 C CA . VAL A 1 99 ? 9.823 3.607 -9.935 1.00 96.88 99 VAL A CA 1
ATOM 757 C C . VAL A 1 99 ? 9.216 4.036 -11.273 1.00 96.88 99 VAL A C 1
ATOM 759 O O . VAL A 1 99 ? 9.909 4.163 -12.279 1.00 96.88 99 VAL A O 1
ATOM 762 N N . SER A 1 100 ? 7.907 4.277 -11.257 1.00 97.44 100 SER A N 1
ATOM 763 C CA . SER A 1 100 ? 7.127 4.862 -12.341 1.00 97.44 100 SER A CA 1
ATOM 764 C C . SER A 1 100 ? 5.839 5.447 -11.756 1.00 97.44 100 SER A C 1
ATOM 766 O O . SER A 1 100 ? 5.409 5.056 -10.666 1.00 97.44 100 SER A O 1
ATOM 768 N N . TRP A 1 101 ? 5.196 6.377 -12.466 1.00 97.88 101 TRP A N 1
ATOM 769 C CA . TRP A 1 101 ? 3.906 6.917 -12.021 1.00 97.88 101 TRP A CA 1
ATOM 770 C C . TRP A 1 101 ? 2.818 5.838 -11.957 1.00 97.88 101 TRP A C 1
ATOM 772 O O . TRP A 1 101 ? 2.028 5.813 -11.017 1.00 97.88 101 TRP A O 1
ATOM 782 N N . ASP A 1 102 ? 2.820 4.907 -12.913 1.00 98.00 102 ASP A N 1
ATOM 783 C CA . ASP A 1 102 ? 1.891 3.774 -12.950 1.00 98.00 102 ASP A CA 1
ATOM 784 C C . ASP A 1 102 ? 2.112 2.809 -11.769 1.00 98.00 102 ASP A C 1
ATOM 786 O O . ASP A 1 102 ? 1.147 2.371 -11.137 1.00 98.00 102 ASP A O 1
ATOM 790 N N . ASN A 1 103 ? 3.369 2.535 -11.398 1.00 98.44 103 ASN A N 1
ATOM 791 C CA . ASN A 1 103 ? 3.693 1.726 -10.221 1.00 98.44 103 ASN A CA 1
ATOM 792 C C . ASN A 1 103 ? 3.143 2.354 -8.930 1.00 98.44 103 ASN A C 1
ATOM 794 O O . ASN A 1 103 ? 2.520 1.655 -8.128 1.00 98.44 103 ASN A O 1
ATOM 798 N N . GLU A 1 104 ? 3.299 3.670 -8.760 1.00 98.19 104 GLU A N 1
ATOM 799 C CA . GLU A 1 104 ? 2.741 4.394 -7.614 1.00 98.19 104 GLU A CA 1
ATOM 800 C C . GLU A 1 104 ? 1.204 4.333 -7.601 1.00 98.19 104 GLU A C 1
ATOM 802 O O . GLU A 1 104 ? 0.595 4.007 -6.582 1.00 98.19 104 GLU A O 1
ATOM 807 N N . VAL A 1 105 ? 0.534 4.553 -8.737 1.00 98.44 105 VAL A N 1
ATOM 808 C CA . VAL A 1 105 ? -0.934 4.429 -8.806 1.00 98.44 105 VAL A CA 1
ATOM 809 C C . VAL A 1 105 ? -1.388 3.025 -8.392 1.00 98.44 105 VAL A C 1
ATOM 811 O O . VAL A 1 105 ? -2.322 2.891 -7.592 1.00 98.44 105 VAL A O 1
ATOM 814 N N . LYS A 1 106 ? -0.718 1.974 -8.880 1.00 98.56 106 LYS A N 1
ATOM 815 C CA . LYS A 1 106 ? -1.026 0.577 -8.535 1.00 98.56 106 LYS A CA 1
ATOM 816 C C . LYS A 1 106 ? -0.826 0.293 -7.049 1.00 98.56 106 LYS A C 1
ATOM 818 O O . LYS A 1 106 ? -1.712 -0.294 -6.425 1.00 98.56 106 LYS A O 1
ATOM 823 N N . LEU A 1 107 ? 0.295 0.723 -6.469 1.00 97.94 107 LEU A N 1
ATOM 824 C CA . LEU A 1 107 ? 0.611 0.418 -5.074 1.00 97.94 107 LEU A CA 1
ATOM 825 C C . LEU A 1 107 ? -0.313 1.153 -4.098 1.00 97.94 107 LEU A C 1
ATOM 827 O O . LEU A 1 107 ? -0.758 0.559 -3.113 1.00 97.94 107 LEU A O 1
ATOM 831 N N . TRP A 1 108 ? -0.664 2.412 -4.386 1.00 98.38 108 TRP A N 1
ATOM 832 C CA . TRP A 1 108 ? -1.583 3.175 -3.539 1.00 98.38 108 TRP A CA 1
ATOM 833 C C . TRP A 1 108 ? -3.019 2.670 -3.661 1.00 98.38 108 TRP A C 1
ATOM 835 O O . TRP A 1 108 ? -3.708 2.574 -2.648 1.00 98.38 108 TRP A O 1
ATOM 845 N N . THR A 1 109 ? -3.439 2.245 -4.858 1.00 98.56 109 THR A N 1
ATOM 846 C CA . THR A 1 109 ? -4.725 1.551 -5.046 1.00 98.56 109 THR A CA 1
ATOM 847 C C . THR A 1 109 ? -4.777 0.266 -4.221 1.00 98.56 109 THR A C 1
ATOM 849 O O . THR A 1 109 ? -5.717 0.054 -3.460 1.00 98.56 109 THR A O 1
ATOM 852 N N . PHE A 1 110 ? -3.729 -0.559 -4.293 1.00 98.44 110 PHE A N 1
ATOM 853 C CA . PHE A 1 110 ? -3.643 -1.783 -3.501 1.00 98.44 110 PHE A CA 1
ATOM 854 C C . PHE A 1 110 ? -3.720 -1.509 -1.993 1.00 98.44 110 PHE A C 1
ATOM 856 O O . PHE A 1 110 ? -4.429 -2.214 -1.271 1.00 98.44 110 PHE A O 1
ATOM 863 N N . LEU A 1 111 ? -2.998 -0.498 -1.499 1.00 97.94 111 LEU A N 1
ATOM 864 C CA . LEU A 1 111 ? -2.999 -0.159 -0.078 1.00 97.94 111 LEU A CA 1
ATOM 865 C C . LEU A 1 111 ? -4.375 0.337 0.392 1.00 97.94 111 LEU A C 1
ATOM 867 O O . LEU A 1 111 ? -4.830 -0.075 1.461 1.00 97.94 111 LEU A O 1
ATOM 871 N N . GLU A 1 112 ? -5.040 1.172 -0.406 1.00 98.25 112 GLU A N 1
ATOM 872 C CA . GLU A 1 112 ? -6.401 1.657 -0.155 1.00 98.25 112 GLU A CA 1
ATOM 873 C C . GLU A 1 112 ? -7.398 0.497 -0.046 1.00 98.25 112 GLU A C 1
ATOM 875 O O . GLU A 1 112 ? -8.120 0.389 0.953 1.00 98.25 112 GLU A O 1
ATOM 880 N N . ASP A 1 113 ? -7.390 -0.416 -1.019 1.00 98.31 113 ASP A N 1
ATOM 881 C CA . ASP A 1 113 ? -8.272 -1.585 -1.045 1.00 98.31 113 ASP A CA 1
ATOM 882 C C . ASP A 1 113 ? -8.000 -2.513 0.141 1.00 98.31 113 ASP A C 1
ATOM 884 O O . ASP A 1 113 ? -8.919 -2.993 0.812 1.00 98.31 113 ASP A O 1
ATOM 888 N N . ARG A 1 114 ? -6.720 -2.744 0.448 1.00 97.88 114 ARG A N 1
ATOM 889 C CA . ARG A 1 114 ? -6.303 -3.629 1.535 1.00 97.88 114 ARG A CA 1
ATOM 890 C C . ARG A 1 114 ? -6.669 -3.071 2.905 1.00 97.88 114 ARG A C 1
ATOM 892 O O . ARG A 1 114 ? -7.160 -3.829 3.743 1.00 97.88 114 ARG A O 1
ATOM 899 N N . ALA A 1 115 ? -6.449 -1.780 3.144 1.00 97.06 115 ALA A N 1
ATOM 900 C CA . ALA A 1 115 ? -6.835 -1.127 4.391 1.00 97.06 115 ALA A CA 1
ATOM 901 C C . ALA A 1 115 ? -8.365 -1.083 4.542 1.00 97.06 115 ALA A C 1
ATOM 903 O O . ALA A 1 115 ? -8.883 -1.401 5.614 1.00 97.06 115 ALA A O 1
ATOM 904 N N . SER A 1 116 ? -9.092 -0.817 3.452 1.00 97.81 116 SER A N 1
ATOM 905 C CA . SER A 1 116 ? -10.559 -0.871 3.422 1.00 97.81 116 SER A CA 1
ATOM 906 C C . SER A 1 116 ? -11.092 -2.273 3.730 1.00 97.81 116 SER A C 1
ATOM 908 O O . SER A 1 116 ? -12.058 -2.426 4.478 1.00 97.81 116 SER A O 1
ATOM 910 N N . LEU A 1 117 ? -10.451 -3.316 3.196 1.00 97.69 117 LEU A N 1
ATOM 911 C CA . LEU A 1 117 ? -10.805 -4.704 3.486 1.00 97.69 117 LEU A CA 1
ATOM 912 C C . LEU A 1 117 ? -10.575 -5.051 4.960 1.00 97.69 117 LEU A C 1
ATOM 914 O O . LEU A 1 117 ? -11.436 -5.679 5.569 1.00 97.69 117 LEU A O 1
ATOM 918 N N . LEU A 1 118 ? -9.450 -4.626 5.546 1.00 96.56 118 LEU A N 1
ATOM 919 C CA . LEU A 1 118 ? -9.176 -4.821 6.974 1.00 96.56 118 LEU A CA 1
ATOM 920 C C . LEU A 1 118 ? -10.218 -4.116 7.848 1.00 96.56 118 LEU A C 1
ATOM 922 O O . LEU A 1 118 ? -10.675 -4.699 8.829 1.00 96.56 118 LEU A O 1
ATOM 926 N N . LEU A 1 119 ? -10.647 -2.911 7.472 1.00 96.50 119 LEU A N 1
ATOM 927 C CA . LEU A 1 119 ? -11.672 -2.167 8.203 1.00 96.50 119 LEU A CA 1
ATOM 928 C C . LEU A 1 119 ? -13.015 -2.919 8.230 1.00 96.50 119 LEU A C 1
ATOM 930 O O . LEU A 1 119 ? -13.658 -2.998 9.274 1.00 96.50 119 LEU A O 1
ATOM 934 N N . LYS A 1 120 ? -13.385 -3.571 7.120 1.00 97.31 120 LYS A N 1
ATOM 935 C CA . LYS A 1 120 ? -14.602 -4.398 7.011 1.00 97.31 120 LYS A CA 1
ATOM 936 C C . LYS A 1 120 ? -14.579 -5.675 7.862 1.00 97.31 120 LYS A C 1
ATOM 938 O O . LYS A 1 120 ? -15.616 -6.311 8.011 1.00 97.31 120 LYS A O 1
ATOM 943 N N . THR A 1 121 ? -13.429 -6.069 8.419 1.00 96.94 121 THR A N 1
ATOM 944 C CA . THR A 1 121 ? -13.345 -7.233 9.325 1.00 96.94 121 THR A CA 1
ATOM 945 C C . THR A 1 121 ? -13.781 -6.919 10.758 1.00 96.94 121 THR A C 1
ATOM 947 O O . THR A 1 121 ? -14.027 -7.838 11.543 1.00 96.94 121 THR A O 1
ATOM 950 N N . TYR A 1 122 ? -13.899 -5.636 11.118 1.00 96.69 122 TYR A N 1
ATOM 951 C CA . TYR A 1 122 ? -14.376 -5.231 12.435 1.00 96.69 122 TYR A CA 1
ATOM 952 C C . TYR A 1 122 ? -15.897 -5.359 12.519 1.00 96.69 122 TYR A C 1
ATOM 954 O O . TYR A 1 122 ? -16.624 -5.023 11.592 1.00 96.69 122 TYR A O 1
ATOM 962 N N . LYS A 1 123 ? -16.380 -5.811 13.680 1.00 97.44 123 LYS A N 1
ATOM 963 C CA . LYS A 1 123 ? -17.818 -5.959 13.955 1.00 97.44 123 LYS A CA 1
ATOM 964 C C . LYS A 1 123 ? -18.545 -4.629 14.160 1.00 97.44 123 LYS A C 1
ATOM 966 O O . LYS A 1 123 ? -19.766 -4.618 14.119 1.00 97.44 123 LYS A O 1
ATOM 971 N N . THR A 1 124 ? -17.803 -3.565 14.462 1.00 96.44 124 THR A N 1
ATOM 972 C CA . THR A 1 124 ? -18.343 -2.233 14.744 1.00 96.44 124 THR A CA 1
ATOM 973 C C . THR A 1 124 ? -17.635 -1.175 13.917 1.00 96.44 124 THR A C 1
ATOM 975 O O . THR A 1 124 ? -16.456 -1.327 13.576 1.00 96.44 124 THR A O 1
ATOM 978 N N . THR A 1 125 ? -18.331 -0.078 13.640 1.00 96.94 125 THR A N 1
ATOM 979 C CA . THR A 1 125 ? -17.765 1.105 12.983 1.00 96.94 125 THR A CA 1
ATOM 980 C C . THR A 1 125 ? -17.081 2.036 13.987 1.00 96.94 125 THR A C 1
ATOM 982 O O . THR A 1 125 ? -17.210 1.896 15.210 1.00 96.94 125 THR A O 1
ATOM 985 N N . SER A 1 126 ? -16.304 2.995 13.485 1.00 95.12 126 SER A N 1
ATOM 986 C CA . SER A 1 126 ? -15.675 4.018 14.328 1.00 95.12 126 SER A CA 1
ATOM 987 C C . SER A 1 126 ? -16.716 4.933 14.978 1.00 95.12 126 SER A C 1
ATOM 989 O O . SER A 1 126 ? -16.544 5.366 16.119 1.00 95.12 126 SER A O 1
ATOM 991 N N . GLU A 1 127 ? -17.824 5.201 14.290 1.00 95.75 127 GLU A N 1
ATOM 992 C CA . GLU A 1 127 ? -18.946 6.006 14.776 1.00 95.75 127 GLU A CA 1
ATOM 993 C C . GLU A 1 127 ? -19.690 5.308 15.921 1.00 95.75 127 GLU A C 1
ATOM 995 O O . GLU A 1 127 ? -19.997 5.940 16.937 1.00 95.75 127 GLU A O 1
ATOM 1000 N N . GLU A 1 128 ? -19.937 4.003 15.796 1.00 95.44 128 GLU A N 1
ATOM 1001 C CA . GLU A 1 128 ? -20.530 3.184 16.858 1.00 95.44 128 GLU A CA 1
ATOM 1002 C C . GLU A 1 128 ? -19.646 3.180 18.106 1.00 95.44 128 GLU A C 1
ATOM 1004 O O . GLU A 1 128 ? -20.123 3.420 19.213 1.00 95.44 128 GLU A O 1
ATOM 1009 N N . ASP A 1 129 ? -18.334 3.010 17.940 1.00 95.19 129 ASP A N 1
ATOM 1010 C CA . ASP A 1 129 ? -17.386 3.019 19.054 1.00 95.19 129 ASP A CA 1
ATOM 1011 C C . ASP A 1 129 ? -17.293 4.375 19.754 1.00 95.19 129 ASP A C 1
ATOM 1013 O O . ASP A 1 129 ? -17.269 4.439 20.988 1.00 95.19 129 ASP A O 1
ATOM 1017 N N . LYS A 1 130 ? -17.317 5.473 18.991 1.00 94.50 130 LYS A N 1
ATOM 1018 C CA . LYS A 1 130 ? -17.436 6.829 19.545 1.00 94.50 130 LYS A CA 1
ATOM 1019 C C . LYS A 1 130 ? -18.744 6.999 20.317 1.00 94.50 130 LYS A C 1
ATOM 1021 O O . LYS A 1 130 ? -18.754 7.681 21.341 1.00 94.50 130 LYS A O 1
ATOM 1026 N N . SER A 1 131 ? -19.828 6.377 19.861 1.00 94.00 131 SER A N 1
ATOM 1027 C CA . SER A 1 131 ? -21.135 6.429 20.524 1.00 94.00 131 SER A CA 1
ATOM 1028 C C . SER A 1 131 ? -21.144 5.616 21.819 1.00 94.00 131 SER A C 1
ATOM 1030 O O . SER A 1 131 ? -21.568 6.129 22.854 1.00 94.00 131 SER A O 1
ATOM 1032 N N . PHE A 1 132 ? -20.561 4.412 21.821 1.00 91.94 132 PHE A N 1
ATOM 1033 C CA . PHE A 1 132 ? -20.373 3.622 23.039 1.00 91.94 132 PHE A CA 1
ATOM 1034 C C . PHE A 1 132 ? -19.541 4.378 24.077 1.00 91.94 132 PHE A C 1
ATOM 1036 O O . PHE A 1 132 ? -19.906 4.409 25.248 1.00 91.94 132 PHE A O 1
ATOM 1043 N N . LEU A 1 133 ? -18.466 5.062 23.674 1.00 91.50 133 LEU A N 1
ATOM 1044 C CA . LEU A 1 133 ? -17.624 5.819 24.608 1.00 91.50 133 LEU A CA 1
ATOM 1045 C C . LEU A 1 133 ? -18.323 7.020 25.261 1.00 91.50 133 LEU A C 1
ATOM 1047 O O . LEU A 1 133 ? -17.901 7.420 26.352 1.00 91.50 133 LEU A O 1
ATOM 1051 N N . LYS A 1 134 ? -19.359 7.579 24.621 1.00 91.19 134 LYS A N 1
ATOM 1052 C CA . LYS A 1 134 ? -20.189 8.659 25.180 1.00 91.19 134 LYS A CA 1
ATOM 1053 C C . LYS A 1 134 ? -21.146 8.159 26.267 1.00 91.19 134 LYS A C 1
ATOM 1055 O O . LYS A 1 134 ? -21.542 8.956 27.113 1.00 91.19 134 LYS A O 1
ATOM 1060 N N . SER A 1 135 ? -21.494 6.869 26.274 1.00 82.44 135 SER A N 1
ATOM 1061 C CA . SER A 1 135 ? -22.313 6.281 27.341 1.00 82.44 135 SER A CA 1
ATOM 1062 C C . SER A 1 135 ? -21.566 6.282 28.689 1.00 82.44 135 SER A C 1
ATOM 1064 O O . SER A 1 135 ? -20.348 6.057 28.751 1.00 82.44 135 SER A O 1
ATOM 1066 N N . GLN A 1 136 ? -22.280 6.603 29.775 1.00 65.75 136 GLN A N 1
ATOM 1067 C CA . GLN A 1 136 ? -21.679 6.821 31.101 1.00 65.75 136 GLN A CA 1
ATOM 1068 C C . GLN A 1 136 ? -21.431 5.523 31.895 1.00 65.75 136 GLN A C 1
ATOM 1070 O O . GLN A 1 136 ? -20.590 5.535 32.790 1.00 65.75 136 GLN A O 1
ATOM 1075 N N . ASP A 1 137 ? -22.015 4.386 31.504 1.00 85.00 137 ASP A N 1
ATOM 1076 C CA . ASP A 1 137 ? -22.016 3.154 32.320 1.00 85.00 137 ASP A CA 1
ATOM 1077 C C . ASP A 1 137 ? -20.862 2.170 32.034 1.00 85.00 137 ASP A C 1
ATOM 1079 O O . ASP A 1 137 ? -20.910 0.990 32.384 1.00 85.00 137 ASP A O 1
ATOM 1083 N N . LEU A 1 138 ? -19.784 2.625 31.390 1.00 89.00 138 LEU A N 1
ATOM 1084 C CA . LEU A 1 138 ? -18.659 1.753 31.040 1.00 89.00 138 LEU A CA 1
ATOM 1085 C C . LEU A 1 138 ? -17.609 1.675 32.151 1.00 89.00 138 LEU A C 1
ATOM 1087 O O . LEU A 1 138 ? -16.999 2.682 32.523 1.00 89.00 138 LEU A O 1
ATOM 1091 N N . SER A 1 139 ? -17.285 0.448 32.570 1.00 91.94 139 SER A N 1
ATOM 1092 C CA . SER A 1 139 ? -16.099 0.193 33.392 1.00 91.94 139 SER A CA 1
ATOM 1093 C C . SER A 1 139 ? -14.820 0.669 32.688 1.00 91.94 139 SER A C 1
ATOM 1095 O O . SER A 1 139 ? -14.733 0.707 31.457 1.00 91.94 139 SER A O 1
ATOM 1097 N N . VAL A 1 140 ? -13.778 0.980 33.464 1.00 90.81 140 VAL A N 1
ATOM 1098 C CA . VAL A 1 140 ? -12.481 1.434 32.926 1.00 90.81 140 VAL A CA 1
ATOM 1099 C C . VAL A 1 140 ? -11.907 0.434 31.915 1.00 90.81 140 VAL A C 1
ATOM 1101 O O . VAL A 1 140 ? -11.441 0.833 30.850 1.00 90.81 140 VAL A O 1
ATOM 1104 N N . ARG A 1 141 ? -11.998 -0.872 32.207 1.00 92.25 141 ARG A N 1
ATOM 1105 C CA . ARG A 1 141 ? -11.504 -1.937 31.318 1.00 92.25 141 ARG A CA 1
ATOM 1106 C C . ARG A 1 141 ? -12.292 -1.996 30.008 1.00 92.25 141 ARG A C 1
ATOM 1108 O O . ARG A 1 141 ? -11.683 -2.073 28.945 1.00 92.25 141 ARG A O 1
ATOM 1115 N N . ALA A 1 142 ? -13.622 -1.893 30.071 1.00 91.81 142 ALA A N 1
ATOM 1116 C CA . ALA A 1 142 ? -14.468 -1.856 28.876 1.00 91.81 142 ALA A CA 1
ATOM 1117 C C . ALA A 1 142 ? -14.162 -0.622 28.015 1.00 91.81 142 ALA A C 1
ATOM 1119 O O . ALA A 1 142 ? -13.971 -0.728 26.805 1.00 91.81 142 ALA A O 1
ATOM 1120 N N . ARG A 1 143 ? -14.012 0.545 28.652 1.00 92.06 143 ARG A N 1
ATOM 1121 C CA . ARG A 1 143 ? -13.626 1.791 27.984 1.00 92.06 143 ARG A CA 1
ATOM 1122 C C . ARG A 1 143 ? -12.267 1.674 27.287 1.00 92.06 143 ARG A C 1
ATOM 1124 O O . ARG A 1 143 ? -12.129 2.153 26.166 1.00 92.06 143 ARG A O 1
ATOM 1131 N N . MET A 1 144 ? -11.277 1.041 27.919 1.00 91.69 144 MET A N 1
ATOM 1132 C CA . MET A 1 144 ? -9.963 0.795 27.308 1.00 91.69 144 MET A CA 1
ATOM 1133 C C . MET A 1 144 ? -10.060 -0.123 26.086 1.00 91.69 144 MET A C 1
ATOM 1135 O O . MET A 1 144 ? -9.473 0.193 25.056 1.00 91.69 144 MET A O 1
ATOM 1139 N N . ALA A 1 145 ? -10.830 -1.211 26.167 1.00 92.94 145 ALA A N 1
ATOM 1140 C CA . ALA A 1 145 ? -11.023 -2.123 25.040 1.00 92.94 145 ALA A CA 1
ATOM 1141 C C . ALA A 1 145 ? -11.685 -1.425 23.840 1.00 92.94 145 ALA A C 1
ATOM 1143 O O . ALA A 1 145 ? -11.237 -1.599 22.709 1.00 92.94 145 ALA A O 1
ATOM 1144 N N . ILE A 1 146 ? -12.702 -0.586 24.085 1.00 93.44 146 ILE A N 1
ATOM 1145 C CA . ILE A 1 146 ? -13.364 0.196 23.029 1.00 93.44 146 ILE A CA 1
ATOM 1146 C C . ILE A 1 146 ? -12.396 1.220 22.422 1.00 93.44 146 ILE A C 1
ATOM 1148 O O . ILE A 1 146 ? -12.313 1.332 21.204 1.00 93.44 146 ILE A O 1
ATOM 1152 N N . LYS A 1 147 ? -11.615 1.932 23.248 1.00 93.19 147 LYS A N 1
ATOM 1153 C CA . LYS A 1 147 ? -10.594 2.874 22.758 1.00 93.19 147 LYS A CA 1
ATOM 1154 C C . LYS A 1 147 ? -9.529 2.194 21.899 1.00 93.19 147 LYS A C 1
ATOM 1156 O O . LYS A 1 147 ? -9.128 2.772 20.896 1.00 93.19 147 LYS A O 1
ATOM 1161 N N . LEU A 1 148 ? -9.095 0.989 22.271 1.00 93.19 148 LEU A N 1
ATOM 1162 C CA . LEU A 1 148 ? -8.104 0.231 21.510 1.00 93.19 148 LEU A CA 1
ATOM 1163 C C . LEU A 1 148 ? -8.625 -0.092 20.103 1.00 93.19 148 LEU A C 1
ATOM 1165 O O . LEU A 1 148 ? -8.022 0.331 19.122 1.00 93.19 148 LEU A O 1
ATOM 1169 N N . ARG A 1 149 ? -9.785 -0.754 20.003 1.00 94.56 149 ARG A N 1
ATOM 1170 C CA . ARG A 1 149 ? -10.376 -1.112 18.701 1.00 94.56 149 ARG A CA 1
ATOM 1171 C C . ARG A 1 149 ? -10.803 0.107 17.875 1.00 94.56 149 ARG A C 1
ATOM 1173 O O . ARG A 1 149 ? -10.869 0.017 16.652 1.00 94.56 149 ARG A O 1
ATOM 1180 N N . LEU A 1 150 ? -11.144 1.228 18.517 1.00 94.69 150 LEU A N 1
ATOM 1181 C CA . LEU A 1 150 ? -11.410 2.493 17.832 1.00 94.69 150 LEU A CA 1
ATOM 1182 C C . LEU A 1 150 ? -10.118 3.043 17.225 1.00 94.69 150 LEU A C 1
ATOM 1184 O O . LEU A 1 150 ? -10.096 3.353 16.041 1.00 94.69 150 LEU A O 1
ATOM 1188 N N . GLY A 1 151 ? -9.037 3.103 18.007 1.00 93.81 151 GLY A N 1
ATOM 1189 C CA . GLY A 1 151 ? -7.742 3.590 17.535 1.00 93.81 151 GLY A CA 1
ATOM 1190 C C . GLY A 1 151 ? -7.196 2.773 16.361 1.00 93.81 151 GLY A C 1
ATOM 1191 O O . GLY A 1 151 ? -6.668 3.347 15.414 1.00 93.81 151 GLY A O 1
ATOM 1192 N N . GLU A 1 152 ? -7.379 1.450 16.374 1.00 94.56 152 GLU A N 1
ATOM 1193 C CA . GLU A 1 152 ? -7.005 0.595 15.240 1.00 94.56 152 GLU A CA 1
ATOM 1194 C C . GLU A 1 152 ? -7.769 0.962 13.958 1.00 94.56 152 GLU A C 1
ATOM 1196 O O . GLU A 1 152 ? -7.161 1.087 12.891 1.00 94.56 152 GLU A O 1
ATOM 1201 N N . LYS A 1 153 ? -9.086 1.192 14.060 1.00 96.00 153 LYS A N 1
ATOM 1202 C CA . LYS A 1 153 ? -9.913 1.627 12.926 1.00 96.00 153 LYS A CA 1
ATOM 1203 C C . LYS A 1 153 ? -9.543 3.022 12.435 1.00 96.00 153 LYS A C 1
ATOM 1205 O O . LYS A 1 153 ? -9.424 3.213 11.232 1.00 96.00 153 LYS A O 1
ATOM 1210 N N . GLU A 1 154 ? -9.289 3.969 13.336 1.00 95.44 154 GLU A N 1
ATOM 1211 C CA . GLU A 1 154 ? -8.887 5.332 12.968 1.00 95.44 154 GLU A CA 1
ATOM 1212 C C . GLU A 1 154 ? -7.563 5.352 12.187 1.00 95.44 154 GLU A C 1
ATOM 1214 O O . GLU A 1 154 ? -7.422 6.117 11.232 1.00 95.44 154 GLU A O 1
ATOM 1219 N N . ILE A 1 155 ? -6.606 4.483 12.536 1.00 95.50 155 ILE A N 1
ATOM 1220 C CA . ILE A 1 155 ? -5.357 4.328 11.774 1.00 95.50 155 ILE A CA 1
ATOM 1221 C C . ILE A 1 155 ? -5.641 3.774 10.372 1.00 95.50 155 ILE A C 1
ATOM 1223 O O . ILE A 1 155 ? -5.108 4.294 9.393 1.00 95.50 155 ILE A O 1
ATOM 1227 N N . LEU A 1 156 ? -6.493 2.750 10.256 1.00 96.31 156 LEU A N 1
ATOM 1228 C CA . LEU A 1 156 ? -6.868 2.175 8.960 1.00 96.31 156 LEU A CA 1
ATOM 1229 C C . LEU A 1 156 ? -7.620 3.182 8.080 1.00 96.31 156 LEU A C 1
ATOM 1231 O O . LEU A 1 156 ? -7.277 3.342 6.914 1.00 96.31 156 LEU A O 1
ATOM 1235 N N . GLU A 1 157 ? -8.597 3.902 8.628 1.00 96.56 157 GLU A N 1
ATOM 1236 C CA . GLU A 1 157 ? -9.335 4.955 7.920 1.00 96.56 157 GLU A CA 1
ATOM 1237 C C . GLU A 1 157 ? -8.413 6.073 7.439 1.00 96.56 157 GLU A C 1
ATOM 1239 O O . GLU A 1 157 ? -8.565 6.575 6.322 1.00 96.56 157 GLU A O 1
ATOM 1244 N N . LYS A 1 158 ? -7.439 6.466 8.267 1.00 95.62 158 LYS A N 1
ATOM 1245 C CA . LYS A 1 158 ? -6.433 7.449 7.872 1.00 95.62 158 LYS A CA 1
ATOM 1246 C C . LYS A 1 158 ? -5.553 6.922 6.738 1.00 95.62 158 LYS A C 1
ATOM 1248 O O . LYS A 1 158 ? -5.338 7.646 5.769 1.00 95.62 158 LYS A O 1
ATOM 1253 N N . ALA A 1 159 ? -5.111 5.667 6.814 1.00 96.25 159 ALA A N 1
ATOM 1254 C CA . ALA A 1 159 ? -4.344 5.031 5.748 1.00 96.25 159 ALA A CA 1
ATOM 1255 C C . ALA A 1 159 ? -5.132 4.970 4.427 1.00 96.25 159 ALA A C 1
ATOM 1257 O O . ALA A 1 159 ? -4.567 5.285 3.386 1.00 96.25 159 ALA A O 1
ATOM 1258 N N . VAL A 1 160 ? -6.435 4.657 4.463 1.00 97.81 160 VAL A N 1
ATOM 1259 C CA . VAL A 1 160 ? -7.322 4.688 3.281 1.00 97.81 160 VAL A CA 1
ATOM 1260 C C . VAL A 1 160 ? -7.369 6.087 2.664 1.00 97.81 160 VAL A C 1
ATOM 1262 O O . VAL A 1 160 ? -7.166 6.237 1.463 1.00 97.81 160 VAL A O 1
ATOM 1265 N N . LYS A 1 161 ? -7.589 7.126 3.479 1.00 97.44 161 LYS A N 1
ATOM 1266 C CA . LYS A 1 161 ? -7.654 8.518 2.997 1.00 97.44 161 LYS A CA 1
ATOM 1267 C C . LYS A 1 161 ? -6.326 8.985 2.396 1.00 97.44 161 LYS A C 1
ATOM 1269 O O . LYS A 1 161 ? -6.327 9.580 1.321 1.00 97.44 161 LYS A O 1
ATOM 1274 N N . SER A 1 162 ? -5.210 8.706 3.071 1.00 96.62 162 SER A N 1
ATOM 1275 C CA . SER A 1 162 ? -3.865 9.067 2.602 1.00 96.62 162 SER A CA 1
ATOM 1276 C C . SER A 1 162 ? -3.508 8.311 1.313 1.00 96.62 162 SER A C 1
ATOM 1278 O O . SER A 1 162 ? -3.048 8.918 0.347 1.00 96.62 162 SER A O 1
ATOM 1280 N N . ALA A 1 163 ? -3.830 7.015 1.224 1.00 97.38 163 ALA A N 1
ATOM 1281 C CA . ALA A 1 163 ? -3.638 6.229 0.006 1.00 97.38 163 ALA A CA 1
ATOM 1282 C C . ALA A 1 163 ? -4.468 6.757 -1.175 1.00 97.38 163 ALA A C 1
ATOM 1284 O O . ALA A 1 163 ? -3.926 6.927 -2.265 1.00 97.38 163 ALA A O 1
ATOM 1285 N N . ALA A 1 164 ? -5.738 7.107 -0.952 1.00 98.00 164 ALA A N 1
ATOM 1286 C CA . ALA A 1 164 ? -6.589 7.693 -1.985 1.00 98.00 164 ALA A CA 1
ATOM 1287 C C . ALA A 1 164 ? -6.048 9.041 -2.493 1.00 98.00 164 ALA A C 1
ATOM 1289 O O . ALA A 1 164 ? -6.060 9.291 -3.701 1.00 98.00 164 ALA A O 1
ATOM 1290 N N . ALA A 1 165 ? -5.539 9.888 -1.590 1.00 97.81 165 ALA A N 1
ATOM 1291 C CA . ALA A 1 165 ? -4.927 11.169 -1.940 1.00 97.81 165 ALA A CA 1
ATOM 1292 C C . ALA A 1 165 ? -3.639 10.988 -2.763 1.00 97.81 165 ALA A C 1
ATOM 1294 O O . ALA A 1 165 ? -3.479 11.636 -3.797 1.00 97.81 165 ALA A O 1
ATOM 1295 N N . ASN A 1 166 ? -2.756 10.070 -2.356 1.00 97.31 166 ASN A N 1
ATOM 1296 C CA . ASN A 1 166 ? -1.535 9.754 -3.102 1.00 97.31 166 ASN A CA 1
ATOM 1297 C C . ASN A 1 166 ? -1.849 9.145 -4.473 1.00 97.31 166 ASN A C 1
ATOM 1299 O O . ASN A 1 166 ? -1.276 9.562 -5.477 1.00 97.31 166 ASN A O 1
ATOM 1303 N N . ARG A 1 167 ? -2.807 8.214 -4.547 1.00 97.81 167 ARG A N 1
ATOM 1304 C CA . ARG A 1 167 ? -3.272 7.631 -5.813 1.00 97.81 167 ARG A CA 1
ATOM 1305 C C . ARG A 1 167 ? -3.713 8.714 -6.796 1.00 97.81 167 ARG A C 1
ATOM 1307 O O . ARG A 1 167 ? -3.334 8.662 -7.961 1.00 97.81 167 ARG A O 1
ATOM 1314 N N . GLU A 1 168 ? -4.502 9.682 -6.334 1.00 98.06 168 GLU A N 1
ATOM 1315 C CA . GLU A 1 168 ? -4.961 10.798 -7.165 1.00 98.06 168 GLU A CA 1
ATOM 1316 C C . GLU A 1 168 ? -3.810 11.720 -7.591 1.00 98.06 168 GLU A C 1
ATOM 1318 O O . GLU A 1 168 ? -3.727 12.107 -8.755 1.00 98.06 168 GLU A O 1
ATOM 1323 N N . TYR A 1 169 ? -2.878 12.016 -6.680 1.00 97.38 169 TYR A N 1
ATOM 1324 C CA . TYR A 1 169 ? -1.677 12.790 -6.993 1.00 97.38 169 TYR A CA 1
ATOM 1325 C C . TYR A 1 169 ? -0.852 12.145 -8.119 1.00 97.38 169 TYR A C 1
ATOM 1327 O O . TYR A 1 169 ? -0.535 12.805 -9.110 1.00 97.38 169 TYR A O 1
ATOM 1335 N N . TYR A 1 170 ? -0.538 10.853 -8.005 1.00 97.62 170 TYR A N 1
ATOM 1336 C CA . TYR A 1 170 ? 0.267 10.152 -9.008 1.00 97.62 170 TYR A CA 1
ATOM 1337 C C . TYR A 1 170 ? -0.488 9.903 -10.315 1.00 97.62 170 TYR A C 1
ATOM 1339 O O . TYR A 1 170 ? 0.117 9.977 -11.384 1.00 97.62 170 TYR A O 1
ATOM 1347 N N . ARG A 1 171 ? -1.810 9.690 -10.256 1.00 97.88 171 ARG A N 1
ATOM 1348 C CA . ARG A 1 171 ? -2.663 9.610 -11.450 1.00 97.88 171 ARG A CA 1
ATOM 1349 C C . ARG A 1 171 ? -2.582 10.898 -12.263 1.00 97.88 171 ARG A C 1
ATOM 1351 O O . ARG A 1 171 ? -2.325 10.839 -13.460 1.00 97.88 171 ARG A O 1
ATOM 1358 N N . ARG A 1 172 ? -2.706 12.053 -11.606 1.00 97.75 172 ARG A N 1
ATOM 1359 C CA . ARG A 1 172 ? -2.582 13.352 -12.273 1.00 97.75 172 ARG A CA 1
ATOM 1360 C C . ARG A 1 172 ? -1.208 13.539 -12.919 1.00 97.75 172 ARG A C 1
ATOM 1362 O O . ARG A 1 172 ? -1.130 13.920 -14.078 1.00 97.75 172 ARG A O 1
ATOM 1369 N N . ARG A 1 173 ? -0.123 13.208 -12.207 1.00 96.19 173 ARG A N 1
ATOM 1370 C CA . ARG A 1 173 ? 1.249 13.279 -12.753 1.00 96.19 173 ARG A CA 1
ATOM 1371 C C . ARG A 1 173 ? 1.442 12.400 -13.989 1.00 96.19 173 ARG A C 1
ATOM 1373 O O . ARG A 1 173 ? 2.149 12.797 -14.913 1.00 96.19 173 ARG A O 1
ATOM 1380 N N . MET A 1 174 ? 0.820 11.223 -13.996 1.00 94.94 174 MET A N 1
ATOM 1381 C CA . MET A 1 174 ? 0.832 10.301 -15.129 1.00 94.94 174 MET A CA 1
ATOM 1382 C C . MET A 1 174 ? 0.085 10.883 -16.338 1.00 94.94 174 MET A C 1
ATOM 1384 O O . MET A 1 174 ? 0.609 10.840 -17.447 1.00 94.94 174 MET A O 1
ATOM 1388 N N . GLU A 1 175 ? -1.105 11.449 -16.125 1.00 95.81 175 GLU A N 1
ATOM 1389 C CA . GLU A 1 175 ? -1.928 12.072 -17.175 1.00 95.81 175 GLU A CA 1
ATOM 1390 C C . GLU A 1 175 ? -1.272 13.328 -17.768 1.00 95.81 175 GLU A C 1
ATOM 1392 O O . GLU A 1 175 ? -1.334 13.552 -18.974 1.00 95.81 175 GLU A O 1
ATOM 1397 N N . GLU A 1 176 ? -0.585 14.115 -16.938 1.00 96.31 176 GLU A N 1
ATOM 1398 C CA . GLU A 1 176 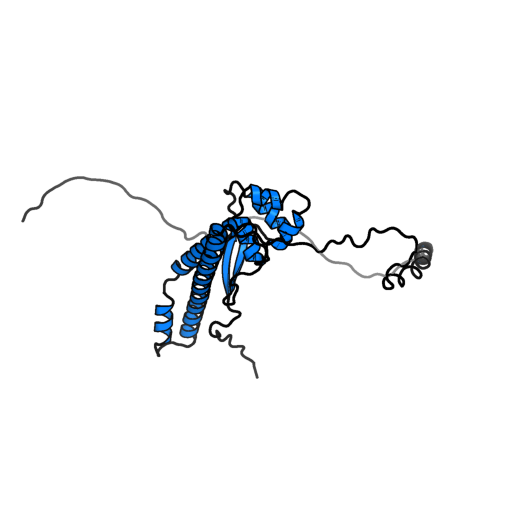? 0.192 15.288 -17.355 1.00 96.31 176 GLU A CA 1
ATOM 1399 C C . GLU A 1 176 ? 1.490 14.924 -18.102 1.00 96.31 176 GLU A C 1
ATOM 1401 O O . GLU A 1 176 ? 2.152 15.807 -18.646 1.00 96.31 176 GLU A O 1
ATOM 1406 N N . GLY A 1 177 ? 1.889 13.645 -18.118 1.00 94.31 177 GLY A N 1
ATOM 1407 C CA . GLY A 1 177 ? 3.154 13.211 -18.713 1.00 94.31 177 GLY A CA 1
ATOM 1408 C C . GLY A 1 177 ? 4.382 13.806 -18.015 1.00 94.31 177 GLY A C 1
ATOM 1409 O O . GLY A 1 177 ? 5.395 14.069 -18.664 1.00 94.31 177 GLY A O 1
ATOM 1410 N N . ALA A 1 178 ? 4.294 14.058 -16.704 1.00 94.38 178 ALA A N 1
ATOM 1411 C CA . ALA A 1 178 ? 5.367 14.695 -15.948 1.00 94.38 178 ALA A CA 1
ATOM 1412 C C . ALA A 1 178 ? 6.665 13.858 -15.996 1.00 94.38 178 ALA A C 1
ATOM 1414 O O . ALA A 1 178 ? 6.608 12.627 -15.897 1.00 94.38 178 ALA A O 1
ATOM 1415 N N . PRO A 1 179 ? 7.851 14.484 -16.102 1.00 94.88 179 PRO A N 1
ATOM 1416 C CA . PRO A 1 179 ? 9.110 13.751 -16.069 1.00 94.88 179 PRO A CA 1
ATOM 1417 C C . PRO A 1 179 ? 9.329 13.100 -14.696 1.00 94.88 179 PRO A C 1
ATOM 1419 O O . PRO A 1 179 ? 9.049 13.702 -13.658 1.00 94.88 179 PRO A O 1
ATOM 1422 N N . LEU A 1 180 ? 9.848 11.871 -14.695 1.00 94.00 180 LEU A N 1
ATOM 1423 C CA . 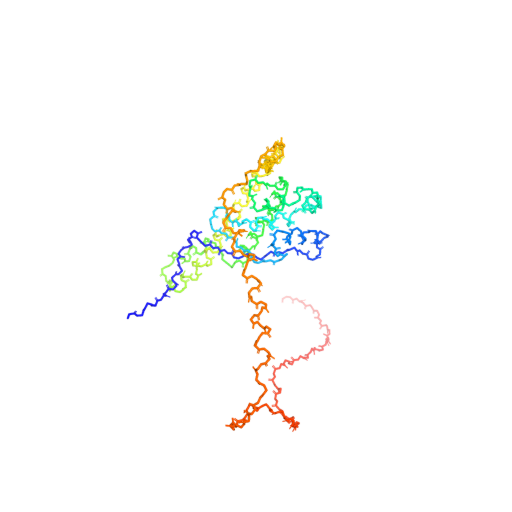LEU A 1 180 ? 10.210 11.147 -13.475 1.00 94.00 180 LEU A CA 1
ATOM 1424 C C . LEU A 1 180 ? 11.432 11.796 -12.797 1.00 94.00 180 LEU A C 1
ATOM 1426 O O . LEU A 1 180 ? 12.432 12.037 -13.484 1.00 94.00 180 LEU A O 1
ATOM 1430 N N . PRO A 1 181 ? 11.391 12.043 -11.473 1.00 92.19 181 PRO A N 1
ATOM 1431 C CA . PRO A 1 181 ? 12.568 12.449 -10.712 1.00 92.19 181 PRO A CA 1
ATOM 1432 C C . PRO A 1 181 ? 13.679 11.401 -10.832 1.00 92.19 181 PRO A C 1
ATOM 1434 O O . PRO A 1 181 ? 13.419 10.201 -10.737 1.00 92.19 181 PRO A O 1
ATOM 1437 N N . LYS A 1 182 ? 14.920 11.846 -11.037 1.00 84.56 182 LYS A N 1
ATOM 1438 C CA . LYS A 1 182 ? 16.096 10.972 -11.106 1.00 84.56 182 LYS A CA 1
ATOM 1439 C C . LYS A 1 182 ? 16.985 11.227 -9.901 1.00 84.56 182 LYS A C 1
ATOM 1441 O O . LYS A 1 182 ? 17.228 12.377 -9.554 1.00 84.56 182 LYS A O 1
ATOM 1446 N N . HIS A 1 183 ? 17.465 10.151 -9.292 1.00 79.75 183 HIS A N 1
ATOM 1447 C CA . HIS A 1 183 ? 18.523 10.230 -8.299 1.00 79.75 183 HIS A CA 1
ATOM 1448 C C . HIS A 1 183 ? 19.851 10.381 -9.044 1.00 79.75 183 HIS A C 1
ATOM 1450 O O . HIS A 1 183 ? 20.313 9.431 -9.675 1.00 79.75 183 HIS A O 1
ATOM 1456 N N . GLU A 1 184 ? 20.429 11.576 -9.025 1.00 69.12 184 GLU A N 1
ATOM 1457 C CA . GLU A 1 184 ? 21.798 11.794 -9.487 1.00 69.12 184 GLU A CA 1
ATOM 1458 C C . GLU A 1 184 ? 22.722 11.583 -8.287 1.00 69.12 184 GLU A C 1
ATOM 1460 O O . GLU A 1 184 ? 22.713 12.368 -7.337 1.00 69.12 184 GLU A O 1
ATOM 1465 N N . GLU A 1 185 ? 23.497 10.497 -8.295 1.00 59.91 185 GLU A N 1
ATOM 1466 C CA . GLU A 1 185 ? 24.669 10.438 -7.427 1.00 59.91 185 GLU A CA 1
ATOM 1467 C C . GLU A 1 185 ? 25.622 11.542 -7.882 1.00 59.91 185 GLU A C 1
ATOM 1469 O O . GLU A 1 185 ? 25.965 11.635 -9.061 1.00 59.91 185 GLU A O 1
ATOM 1474 N N . SER A 1 186 ? 26.008 12.424 -6.958 1.00 45.09 186 SER A N 1
ATOM 1475 C CA . SER A 1 186 ? 27.103 13.352 -7.220 1.00 45.09 186 SER A CA 1
ATOM 1476 C C . SER A 1 186 ? 28.330 12.516 -7.559 1.00 45.09 186 SER A C 1
ATOM 1478 O O . SER A 1 186 ? 28.798 11.743 -6.728 1.00 45.09 186 SER A O 1
ATOM 1480 N N . ASP A 1 187 ? 28.776 12.652 -8.801 1.00 40.53 187 ASP A N 1
ATOM 1481 C CA . ASP A 1 187 ? 29.889 11.944 -9.415 1.00 40.53 187 ASP A CA 1
ATOM 1482 C C . ASP A 1 187 ? 31.066 11.771 -8.427 1.00 40.53 187 ASP A C 1
ATOM 1484 O O . ASP A 1 187 ? 31.639 12.772 -7.980 1.00 40.53 187 ASP A O 1
ATOM 1488 N N . PRO A 1 188 ? 31.478 10.538 -8.065 1.00 48.06 188 PRO A N 1
ATOM 1489 C CA . PRO A 1 188 ? 32.740 10.335 -7.359 1.00 48.06 188 PRO A CA 1
ATOM 1490 C C . PRO A 1 188 ? 33.964 10.659 -8.245 1.00 48.06 188 PRO A C 1
ATOM 1492 O O . PRO A 1 188 ? 35.100 10.587 -7.775 1.00 48.06 188 PRO A O 1
ATOM 1495 N N . GLY A 1 189 ? 33.755 11.071 -9.503 1.00 42.97 189 GLY A N 1
ATOM 1496 C CA . GLY A 1 189 ? 34.754 11.430 -10.511 1.00 42.97 189 GLY A CA 1
ATOM 1497 C C . GLY A 1 189 ? 35.607 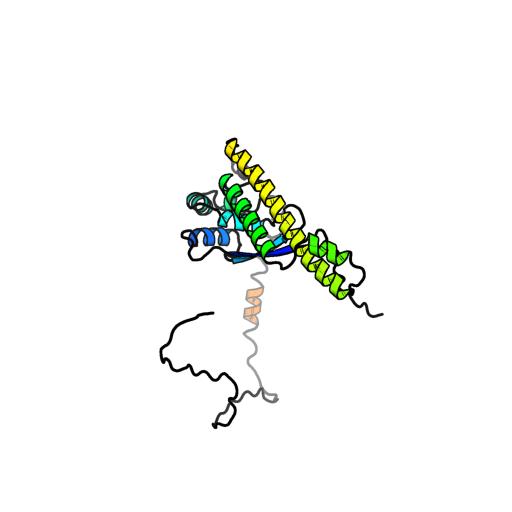12.685 -10.271 1.00 42.97 189 GLY A C 1
ATOM 1498 O O . GLY A 1 189 ? 36.171 13.210 -11.227 1.00 42.97 189 GLY A O 1
ATOM 1499 N N . LEU A 1 190 ? 35.789 13.157 -9.031 1.00 45.12 190 LEU A N 1
ATOM 1500 C CA . LEU A 1 190 ? 36.818 14.162 -8.705 1.00 45.12 190 LEU A CA 1
ATOM 1501 C C . LEU A 1 190 ? 38.104 13.525 -8.145 1.00 45.12 190 LEU A C 1
ATOM 1503 O O . LEU A 1 190 ? 38.732 14.089 -7.252 1.00 45.12 190 LEU A O 1
ATOM 1507 N N . LEU A 1 191 ? 38.500 12.346 -8.640 1.00 46.66 191 LEU A N 1
ATOM 1508 C CA . LEU A 1 191 ? 39.785 11.711 -8.305 1.00 46.66 191 LEU A CA 1
ATOM 1509 C C . LEU A 1 191 ? 40.510 11.069 -9.504 1.00 46.66 191 LEU A C 1
ATOM 1511 O O . LEU A 1 191 ? 41.362 10.211 -9.306 1.00 46.66 191 LEU A O 1
ATOM 1515 N N . GLU A 1 192 ? 40.269 11.522 -10.736 1.00 48.12 192 GLU A N 1
ATOM 1516 C CA . GLU A 1 192 ? 41.183 11.235 -11.854 1.00 48.12 192 GLU A CA 1
ATOM 1517 C C . GLU A 1 192 ? 41.588 12.514 -12.593 1.00 48.12 192 GLU A C 1
ATOM 1519 O O . GLU A 1 192 ? 41.008 12.931 -13.590 1.00 48.12 192 GLU A O 1
ATOM 1524 N N . GLY A 1 193 ? 42.647 13.134 -12.077 1.00 38.44 193 GLY A N 1
ATOM 1525 C CA . GLY A 1 193 ? 43.457 14.127 -12.771 1.00 38.44 193 GLY A CA 1
ATOM 1526 C C . GLY A 1 193 ? 44.904 13.952 -12.328 1.00 38.44 193 GLY A C 1
ATOM 1527 O O . GLY A 1 193 ? 45.289 14.414 -11.258 1.00 38.44 193 GLY A O 1
ATOM 1528 N N . GLY A 1 194 ? 45.681 13.214 -13.120 1.00 42.25 194 GLY A N 1
ATOM 1529 C CA . GLY A 1 194 ? 47.067 12.865 -12.829 1.00 42.25 194 GLY A CA 1
ATOM 1530 C C . GLY A 1 194 ? 47.984 14.077 -12.645 1.00 42.25 194 GLY A C 1
ATOM 1531 O O . GLY A 1 194 ? 48.022 14.992 -13.464 1.00 42.25 194 GLY A O 1
ATOM 1532 N N . GLY A 1 195 ? 48.780 14.022 -11.583 1.00 34.34 195 GLY A N 1
ATOM 1533 C CA . GLY A 1 195 ? 49.893 14.918 -11.311 1.00 34.34 195 GLY A CA 1
ATOM 1534 C C . GLY A 1 195 ? 50.612 14.416 -10.070 1.00 34.34 195 GLY A C 1
ATOM 1535 O O . GLY A 1 195 ? 50.039 14.394 -8.987 1.00 34.34 195 GLY A O 1
ATOM 1536 N N . ALA A 1 196 ? 51.835 13.930 -10.249 1.00 49.09 196 ALA A N 1
ATOM 1537 C CA . ALA A 1 196 ? 52.670 13.387 -9.193 1.00 49.09 196 ALA A CA 1
ATOM 1538 C C . ALA A 1 196 ? 52.862 14.395 -8.048 1.00 49.09 196 ALA A C 1
ATOM 1540 O O . ALA A 1 196 ? 53.639 15.330 -8.193 1.00 49.09 196 ALA A O 1
ATOM 1541 N N . ASP A 1 197 ? 52.200 14.181 -6.912 1.00 38.78 197 ASP A N 1
ATOM 1542 C CA . ASP A 1 197 ? 52.824 14.369 -5.605 1.00 38.78 197 ASP A CA 1
ATOM 1543 C C . ASP A 1 197 ? 52.024 13.642 -4.517 1.00 38.78 197 ASP A C 1
ATOM 1545 O O . ASP A 1 197 ? 50.822 13.825 -4.319 1.00 38.78 197 ASP A O 1
ATOM 1549 N N . SER A 1 198 ? 52.713 12.760 -3.816 1.00 51.56 198 SER A N 1
ATOM 1550 C CA . SER A 1 198 ? 52.186 11.913 -2.758 1.00 51.56 198 SER A CA 1
ATOM 1551 C C . SER A 1 198 ? 51.822 12.722 -1.512 1.00 51.56 198 SER A C 1
ATOM 1553 O O . SER A 1 198 ? 52.682 12.957 -0.662 1.00 51.56 198 SER A O 1
ATOM 1555 N N . ARG A 1 199 ? 50.544 13.071 -1.324 1.00 47.75 199 ARG A N 1
ATOM 1556 C CA . ARG A 1 199 ? 49.993 13.389 0.008 1.00 47.75 199 ARG A CA 1
ATOM 1557 C C . ARG A 1 199 ? 48.573 12.855 0.172 1.00 47.75 199 ARG A C 1
ATOM 1559 O O . ARG A 1 199 ? 47.593 13.530 -0.114 1.00 47.75 199 ARG A O 1
ATOM 1566 N N . LEU A 1 200 ? 48.498 11.631 0.692 1.00 48.38 200 LEU A N 1
ATOM 1567 C CA . LEU A 1 200 ? 47.284 11.063 1.275 1.00 48.38 200 LEU A CA 1
ATOM 1568 C C . LEU A 1 200 ? 46.746 11.973 2.405 1.00 48.38 200 LEU A C 1
ATOM 1570 O O . LEU A 1 200 ? 47.549 12.608 3.102 1.00 48.38 200 LEU A O 1
ATOM 1574 N N . PRO A 1 201 ? 45.419 12.013 2.636 1.00 42.66 201 PRO A N 1
ATOM 1575 C CA . PRO A 1 201 ? 44.820 12.715 3.769 1.00 42.66 201 PRO A CA 1
ATOM 1576 C C . PRO A 1 201 ? 45.420 12.251 5.107 1.00 42.66 201 PRO A C 1
ATOM 1578 O O . PRO A 1 201 ? 45.587 11.058 5.356 1.00 42.66 201 PRO A O 1
ATOM 1581 N N . LEU A 1 202 ? 45.721 13.210 5.985 1.00 48.41 202 LEU A N 1
ATOM 1582 C CA . LEU A 1 202 ? 46.484 13.070 7.238 1.00 48.41 202 LEU A CA 1
ATOM 1583 C C . LEU A 1 202 ? 45.801 12.263 8.370 1.00 48.41 202 LEU A C 1
ATOM 1585 O O . LEU A 1 202 ? 46.090 12.501 9.538 1.00 48.41 202 LEU A O 1
ATOM 1589 N N . VAL A 1 203 ? 44.911 11.310 8.073 1.00 53.81 203 VAL A N 1
ATOM 1590 C CA . VAL A 1 203 ? 44.193 10.530 9.109 1.00 53.81 203 VAL A CA 1
ATOM 1591 C C . VAL A 1 203 ? 44.486 9.020 9.056 1.00 53.81 203 VAL A C 1
ATOM 1593 O O . VAL A 1 203 ? 44.098 8.284 9.953 1.00 53.81 203 VAL A O 1
ATOM 1596 N N . LEU A 1 204 ? 45.288 8.547 8.096 1.00 44.09 204 LEU A N 1
ATOM 1597 C CA . LEU A 1 204 ? 45.782 7.158 8.051 1.00 44.09 204 LEU A CA 1
ATOM 1598 C C . LEU A 1 204 ? 47.311 7.091 7.953 1.00 44.09 204 LEU A C 1
ATOM 1600 O O . LEU A 1 204 ? 47.864 6.325 7.178 1.00 44.09 204 LEU A O 1
ATOM 1604 N N . ARG A 1 205 ? 48.019 7.921 8.729 1.00 42.59 205 ARG A N 1
ATOM 1605 C CA . ARG A 1 205 ? 49.491 7.861 8.819 1.00 42.59 205 ARG A CA 1
ATOM 1606 C C . ARG A 1 205 ? 50.033 7.551 10.212 1.00 42.59 205 ARG A C 1
ATOM 1608 O O . ARG A 1 205 ? 51.241 7.548 10.401 1.00 42.59 205 ARG A O 1
ATOM 1615 N N . SER A 1 206 ? 49.165 7.249 11.176 1.00 44.91 206 SER A N 1
ATOM 1616 C CA . SER A 1 206 ? 49.586 6.897 12.540 1.00 44.91 206 SER A CA 1
ATOM 1617 C C . SER A 1 206 ? 49.486 5.407 12.862 1.00 44.91 206 SER A C 1
ATOM 1619 O O . SER A 1 206 ? 49.559 5.051 14.032 1.00 44.91 206 SER A O 1
ATOM 1621 N N . LEU A 1 207 ? 49.355 4.524 11.865 1.00 48.09 207 LEU A N 1
ATOM 1622 C CA . LEU A 1 207 ? 49.322 3.080 12.118 1.00 48.09 207 LEU A CA 1
ATOM 1623 C C . LEU A 1 207 ? 50.137 2.233 11.128 1.00 48.09 207 LEU A C 1
ATOM 1625 O O . LEU A 1 207 ? 49.777 1.091 10.874 1.00 48.09 207 LEU A O 1
ATOM 1629 N N . GLU A 1 208 ? 51.237 2.763 10.587 1.00 46.00 208 GLU A N 1
ATOM 1630 C CA . GLU A 1 208 ? 52.128 1.974 9.713 1.00 46.00 208 GLU A CA 1
ATOM 1631 C C . GLU A 1 208 ? 53.614 1.974 10.109 1.00 46.00 208 GLU A C 1
ATOM 1633 O O . GLU A 1 208 ? 54.411 1.301 9.468 1.00 46.00 208 GLU A O 1
ATOM 1638 N N . GLU A 1 209 ? 53.999 2.599 11.231 1.00 46.03 209 GLU A N 1
ATOM 1639 C CA . GLU A 1 209 ? 55.393 2.568 11.729 1.00 46.03 209 GLU A CA 1
ATOM 1640 C C . GLU A 1 209 ? 55.543 2.039 13.170 1.00 46.03 209 GLU A C 1
ATOM 1642 O O . GLU A 1 209 ? 56.555 2.272 13.823 1.00 46.03 209 GLU A O 1
ATOM 1647 N N . ALA A 1 210 ? 54.568 1.270 13.674 1.00 45.62 210 ALA A N 1
ATOM 1648 C CA . ALA A 1 210 ? 54.656 0.636 15.001 1.00 45.62 210 ALA A CA 1
ATOM 1649 C C . ALA A 1 210 ? 54.244 -0.852 15.041 1.00 45.62 210 ALA A C 1
ATOM 1651 O O . ALA A 1 210 ? 54.024 -1.389 16.118 1.00 45.62 210 ALA A O 1
ATOM 1652 N N . GLY A 1 211 ? 54.124 -1.536 13.894 1.00 45.69 211 GLY A N 1
ATOM 1653 C CA . GLY A 1 211 ? 53.587 -2.911 13.845 1.00 45.69 211 GLY A CA 1
ATOM 1654 C C . GLY A 1 211 ? 54.515 -3.995 13.292 1.00 45.69 211 GLY A C 1
ATOM 1655 O O . GLY A 1 211 ? 54.223 -5.177 13.445 1.00 45.69 211 GLY A O 1
ATOM 1656 N N . VAL A 1 212 ? 55.635 -3.636 12.656 1.00 46.09 212 VAL A N 1
ATOM 1657 C CA . VAL A 1 212 ? 56.477 -4.616 11.932 1.00 46.09 212 VAL A CA 1
ATOM 1658 C C . VAL A 1 212 ? 57.674 -5.102 12.766 1.00 46.09 212 VAL A C 1
ATOM 1660 O O . VAL A 1 212 ? 58.374 -6.029 12.370 1.00 46.09 212 VAL A O 1
ATOM 1663 N N . GLN A 1 213 ? 57.869 -4.567 13.975 1.00 42.84 213 GLN A N 1
ATOM 1664 C CA . GLN A 1 213 ? 58.933 -5.006 14.891 1.00 42.84 213 GLN A CA 1
ATOM 1665 C C . GLN A 1 213 ? 58.439 -5.828 16.092 1.00 42.84 213 GLN A C 1
ATOM 1667 O O . GLN A 1 213 ? 59.254 -6.425 16.789 1.00 42.84 213 GLN A O 1
ATOM 1672 N N . GLU A 1 214 ? 57.123 -5.958 16.286 1.00 45.25 214 GLU A N 1
ATOM 1673 C CA . GLU A 1 214 ? 56.537 -6.722 17.402 1.00 45.25 214 GLU A CA 1
ATOM 1674 C C . GLU A 1 214 ? 56.018 -8.116 16.983 1.00 45.25 214 GLU A C 1
ATOM 1676 O O . GLU A 1 214 ? 55.823 -8.997 17.818 1.00 45.25 214 GLU A O 1
ATOM 1681 N N . ALA A 1 215 ? 55.910 -8.383 15.674 1.00 42.19 215 ALA A N 1
ATOM 1682 C CA . ALA A 1 215 ? 55.542 -9.702 15.144 1.00 42.19 215 ALA A CA 1
ATOM 1683 C C . ALA A 1 215 ? 56.706 -10.719 15.134 1.00 42.19 215 ALA A C 1
ATOM 1685 O O . ALA A 1 215 ? 56.466 -11.926 15.145 1.00 42.19 215 ALA A O 1
ATOM 1686 N N . LEU A 1 216 ? 57.965 -10.260 15.163 1.00 39.38 216 LEU A N 1
ATOM 1687 C CA . LEU A 1 216 ? 59.141 -11.144 15.225 1.00 39.38 216 LEU A CA 1
ATOM 1688 C C . LEU A 1 216 ? 59.525 -11.542 16.662 1.00 39.38 216 LEU A C 1
ATOM 1690 O O . LEU A 1 216 ? 60.182 -12.561 16.847 1.00 39.38 216 LEU A O 1
ATOM 1694 N N . ALA A 1 217 ? 59.050 -10.819 17.684 1.00 48.84 217 ALA A N 1
ATOM 1695 C CA . ALA A 1 217 ? 59.340 -11.126 19.088 1.00 48.84 217 ALA A CA 1
ATOM 1696 C C . ALA A 1 217 ? 58.421 -12.214 19.688 1.00 48.84 217 ALA A C 1
ATOM 1698 O O . ALA A 1 217 ? 58.825 -12.930 20.602 1.00 48.84 217 ALA A O 1
ATOM 1699 N N . LEU A 1 218 ? 57.203 -12.405 19.164 1.00 49.03 218 LEU A N 1
ATOM 1700 C CA . LEU A 1 218 ? 56.266 -13.416 19.685 1.00 49.03 218 LEU A CA 1
ATOM 1701 C C . LEU A 1 218 ? 56.531 -14.836 19.151 1.00 49.03 218 LEU A C 1
ATOM 1703 O O . LEU A 1 218 ? 56.196 -15.817 19.815 1.00 49.03 218 LEU A O 1
ATOM 1707 N N . SER A 1 219 ? 57.193 -14.968 17.996 1.00 45.34 219 SER A N 1
ATOM 1708 C CA . SER A 1 219 ? 57.570 -16.269 17.416 1.00 45.34 219 SER A CA 1
ATOM 1709 C C . SER A 1 219 ? 58.756 -16.930 18.144 1.00 45.34 219 SER A C 1
ATOM 1711 O O . SER A 1 21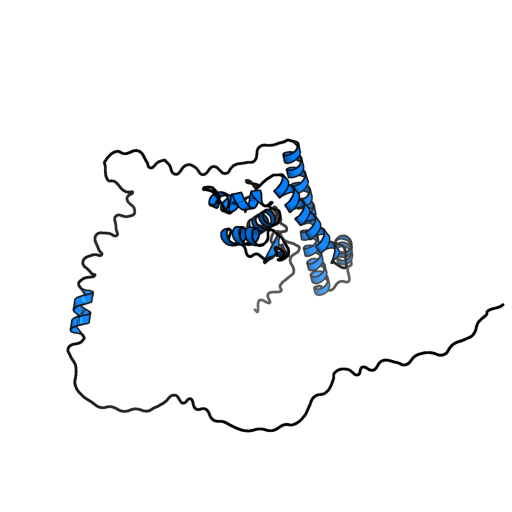9 ? 58.832 -18.161 18.232 1.00 45.34 219 SER A O 1
ATOM 1713 N N . GLU A 1 220 ? 59.670 -16.143 18.721 1.00 46.03 220 GLU A N 1
ATOM 1714 C CA . GLU A 1 220 ? 60.814 -16.668 19.484 1.00 46.03 220 GLU A CA 1
ATOM 1715 C C . GLU A 1 220 ? 60.450 -17.084 20.920 1.00 46.03 220 GLU A C 1
ATOM 1717 O O . GLU A 1 220 ? 61.029 -18.036 21.449 1.00 46.03 220 GLU A O 1
ATOM 1722 N N . VAL A 1 221 ? 59.440 -16.463 21.541 1.00 46.25 221 VAL A N 1
ATOM 1723 C CA . VAL A 1 221 ? 59.001 -16.818 22.908 1.00 46.25 221 VAL A CA 1
ATOM 1724 C C . VAL A 1 221 ? 58.230 -18.147 22.933 1.00 46.25 221 VAL A C 1
ATOM 1726 O O . VAL A 1 221 ? 58.420 -18.958 23.841 1.00 46.25 221 VAL A O 1
ATOM 1729 N N . VAL A 1 222 ? 57.434 -18.445 21.899 1.00 49.09 222 VAL A N 1
ATOM 1730 C CA . VAL A 1 222 ? 56.672 -19.709 21.800 1.00 49.09 222 VAL A CA 1
ATOM 1731 C C . VAL A 1 222 ? 57.580 -20.916 21.521 1.00 49.09 222 VAL A C 1
ATOM 1733 O O . VAL A 1 222 ? 57.283 -22.033 21.947 1.00 49.09 222 VAL A O 1
ATOM 1736 N N . SER A 1 223 ? 58.731 -20.697 20.883 1.00 42.06 223 SER A N 1
ATOM 1737 C CA . SER A 1 223 ? 59.702 -21.758 20.584 1.00 42.06 223 SER A CA 1
ATOM 1738 C C . SER A 1 223 ? 60.590 -22.112 21.787 1.00 42.06 223 SER A C 1
ATOM 1740 O O . SER A 1 223 ? 61.122 -23.220 21.854 1.00 42.06 223 SER A O 1
ATOM 1742 N N . ARG A 1 224 ? 60.706 -21.218 22.782 1.00 45.72 224 ARG A N 1
ATOM 1743 C CA . ARG A 1 224 ? 61.520 -21.438 23.992 1.00 45.72 224 ARG A CA 1
ATOM 1744 C C . ARG A 1 224 ? 60.746 -22.059 25.163 1.00 45.72 224 ARG A C 1
ATOM 1746 O O . ARG A 1 224 ? 61.364 -22.644 26.044 1.00 45.72 224 ARG A O 1
ATOM 1753 N N . ALA A 1 225 ? 59.412 -22.023 25.140 1.00 40.44 225 ALA A N 1
ATOM 1754 C CA . ALA A 1 225 ? 58.558 -22.653 26.157 1.00 40.44 225 ALA A CA 1
ATOM 1755 C C . ALA A 1 225 ? 58.285 -24.158 25.922 1.00 40.44 225 ALA A C 1
ATOM 1757 O O . ALA A 1 225 ? 57.604 -24.790 26.722 1.00 40.44 225 ALA A O 1
ATOM 1758 N N . LYS A 1 226 ? 58.805 -24.755 24.837 1.00 40.34 226 LYS A N 1
ATOM 1759 C CA . LYS A 1 226 ? 58.614 -26.183 24.500 1.00 40.34 226 LYS A CA 1
ATOM 1760 C C . LYS A 1 226 ? 59.842 -27.080 24.731 1.00 40.34 226 LYS A C 1
ATOM 1762 O O . LYS A 1 226 ? 59.796 -28.249 24.362 1.00 40.34 226 LYS A O 1
ATOM 1767 N N . ALA A 1 227 ? 60.917 -26.572 25.342 1.00 40.41 227 ALA A N 1
ATOM 1768 C CA . ALA A 1 227 ? 62.181 -27.314 25.500 1.00 40.41 227 ALA A CA 1
ATOM 1769 C C . ALA A 1 227 ? 62.666 -27.524 26.952 1.00 40.41 227 ALA A C 1
ATOM 1771 O O . ALA A 1 227 ? 63.719 -28.118 27.163 1.00 40.41 227 ALA A O 1
ATOM 1772 N N . ALA A 1 228 ? 61.905 -27.100 27.957 1.00 41.97 228 ALA A N 1
ATOM 1773 C CA . ALA A 1 228 ? 62.088 -27.487 29.355 1.00 41.97 228 ALA A CA 1
ATOM 1774 C C . ALA A 1 228 ? 60.671 -27.547 29.930 1.00 41.97 228 ALA A C 1
ATOM 1776 O O . ALA A 1 228 ? 59.991 -26.535 29.963 1.00 41.97 228 ALA A O 1
ATOM 1777 N N . GLU A 1 229 ? 60.075 -28.699 30.197 1.00 34.62 229 GLU A N 1
ATOM 1778 C CA . GLU A 1 229 ? 60.448 -29.551 31.314 1.00 34.62 229 GLU A CA 1
ATOM 1779 C C . GLU A 1 229 ? 59.720 -30.894 31.136 1.00 34.62 229 GLU A C 1
ATOM 1781 O O . GLU A 1 229 ? 58.532 -31.039 31.415 1.00 34.62 229 GLU A O 1
ATOM 1786 N N . ASN A 1 230 ? 60.438 -31.890 30.616 1.00 37.53 230 ASN A N 1
ATOM 1787 C CA . ASN A 1 230 ? 60.129 -33.281 30.914 1.00 37.53 230 ASN A CA 1
ATOM 1788 C C . ASN A 1 230 ? 60.713 -33.564 32.303 1.00 37.53 230 ASN A C 1
ATOM 1790 O O . ASN A 1 230 ? 61.937 -33.589 32.434 1.00 37.53 230 ASN A O 1
ATOM 1794 N N . GLY A 1 231 ? 59.877 -33.825 33.311 1.00 33.00 231 GLY A N 1
ATOM 1795 C CA . GLY A 1 231 ? 60.360 -34.423 34.557 1.00 33.00 231 GLY A CA 1
ATOM 1796 C C . GLY A 1 231 ? 59.440 -34.318 35.776 1.00 33.00 231 GLY A C 1
ATOM 1797 O O . GLY A 1 231 ? 59.397 -33.280 36.411 1.00 33.00 231 GLY A O 1
ATOM 1798 N N . LEU A 1 232 ? 58.879 -35.472 36.173 1.00 33.03 232 LEU A N 1
ATOM 1799 C CA . LEU A 1 232 ? 58.550 -35.882 37.558 1.00 33.03 232 LEU A CA 1
ATOM 1800 C C . LEU A 1 232 ? 57.250 -35.299 38.172 1.00 33.03 232 LEU A C 1
ATOM 1802 O O . LEU A 1 232 ? 57.149 -34.119 38.453 1.00 33.03 232 LEU A O 1
ATOM 1806 N N . VAL A 1 233 ? 56.147 -36.057 38.263 1.00 32.44 233 VAL A N 1
ATOM 1807 C CA . VAL A 1 233 ? 55.795 -37.147 39.215 1.00 32.44 233 VAL A CA 1
ATOM 1808 C C . VAL A 1 233 ? 55.008 -36.663 40.455 1.00 32.44 233 VAL A C 1
ATOM 1810 O O . VAL A 1 233 ? 55.524 -35.960 41.312 1.00 32.44 233 VAL A O 1
ATOM 1813 N N . ASN A 1 234 ? 53.799 -37.235 40.562 1.00 29.84 234 ASN A N 1
ATOM 1814 C CA . ASN A 1 234 ? 52.966 -37.535 41.739 1.00 29.84 234 ASN A CA 1
ATOM 1815 C C . ASN A 1 234 ? 52.053 -36.455 42.356 1.00 29.84 234 ASN A C 1
ATOM 1817 O O . ASN A 1 234 ? 52.487 -35.366 42.707 1.00 29.84 234 ASN A O 1
ATOM 1821 N N . GLY A 1 235 ? 50.797 -36.847 42.617 1.00 30.78 235 GLY A N 1
ATOM 1822 C CA . GLY A 1 235 ? 49.893 -36.125 43.519 1.00 30.78 235 GLY A CA 1
ATOM 1823 C C . GLY A 1 235 ? 48.411 -36.244 43.164 1.00 30.78 235 GLY A C 1
ATOM 1824 O O . GLY A 1 235 ? 47.882 -35.420 42.434 1.00 30.78 235 GLY A O 1
ATOM 1825 N N . GLN A 1 236 ? 47.760 -37.283 43.686 1.00 34.84 236 GLN A N 1
ATOM 1826 C CA . GLN A 1 236 ? 46.329 -37.615 43.605 1.00 34.84 236 GLN A CA 1
ATOM 1827 C C . GLN A 1 236 ? 45.356 -36.429 43.796 1.00 34.84 236 GLN A C 1
ATOM 1829 O O . GLN A 1 236 ? 45.587 -35.575 44.646 1.00 34.84 236 GLN A O 1
ATOM 1834 N N . ASN A 1 237 ? 44.210 -36.452 43.092 1.00 31.86 237 ASN A N 1
ATOM 1835 C CA . ASN A 1 237 ? 42.881 -36.631 43.713 1.00 31.86 237 ASN A CA 1
ATOM 1836 C C . ASN A 1 237 ? 41.728 -36.651 42.676 1.00 31.86 237 ASN A C 1
ATOM 1838 O O . ASN A 1 237 ? 41.381 -35.646 42.069 1.00 31.86 237 ASN A O 1
ATOM 1842 N N . SER A 1 238 ? 41.139 -37.845 42.534 1.00 35.50 238 SER A N 1
ATOM 1843 C CA . SER A 1 238 ? 39.690 -38.141 42.535 1.00 35.50 238 SER A CA 1
ATOM 1844 C C . SER A 1 238 ? 38.735 -37.466 41.516 1.00 35.50 238 SER A C 1
ATOM 1846 O O . SER A 1 238 ? 38.084 -36.476 41.819 1.00 35.50 238 SER A O 1
ATOM 1848 N N . ILE A 1 239 ? 38.631 -38.069 40.316 1.00 37.78 239 ILE A N 1
ATOM 1849 C CA . ILE A 1 239 ? 37.453 -38.737 39.673 1.00 37.78 239 ILE A CA 1
ATOM 1850 C C . ILE A 1 239 ? 36.036 -38.399 40.247 1.00 37.78 239 ILE A C 1
ATOM 1852 O O . ILE A 1 239 ? 35.897 -38.391 41.466 1.00 37.78 239 ILE A O 1
ATOM 1856 N N . PRO A 1 240 ? 34.916 -38.412 39.472 1.00 45.16 240 PRO A N 1
ATOM 1857 C CA . PRO A 1 240 ? 34.661 -37.985 38.086 1.00 45.16 240 PRO A CA 1
ATOM 1858 C C . PRO A 1 240 ? 33.277 -37.307 37.877 1.00 45.16 240 PRO A C 1
ATOM 1860 O O . PRO A 1 240 ? 32.368 -37.349 38.704 1.00 45.16 240 PRO A O 1
ATOM 1863 N N . ASN A 1 241 ? 33.073 -36.829 36.653 1.00 33.44 241 ASN A N 1
ATOM 1864 C CA . ASN A 1 241 ? 31.764 -36.655 36.030 1.00 33.44 241 ASN A CA 1
ATOM 1865 C C . ASN A 1 241 ? 31.216 -38.030 35.577 1.00 33.44 241 ASN A C 1
ATOM 1867 O O . ASN A 1 241 ? 31.938 -38.792 34.933 1.00 33.44 241 ASN A O 1
ATOM 1871 N N . GLY A 1 242 ? 29.964 -38.360 35.905 1.00 30.80 242 GLY A N 1
ATOM 1872 C CA . GLY A 1 242 ? 29.341 -39.651 35.594 1.00 30.80 242 GLY A CA 1
ATOM 1873 C C . GLY A 1 242 ? 28.099 -39.515 34.717 1.00 30.80 242 GLY A C 1
ATOM 1874 O O . GLY A 1 242 ? 27.000 -39.330 35.226 1.00 30.80 242 GLY A O 1
ATOM 1875 N N . THR A 1 243 ? 28.268 -39.689 33.407 1.00 39.81 243 THR A N 1
ATOM 1876 C CA . THR A 1 243 ? 27.197 -40.108 32.492 1.00 39.81 243 THR A CA 1
ATOM 1877 C C . THR A 1 243 ? 27.167 -41.635 32.471 1.00 39.81 243 THR A C 1
ATOM 1879 O O . THR A 1 243 ? 28.191 -42.247 32.164 1.00 39.81 243 THR A O 1
ATOM 1882 N N . ARG A 1 244 ? 26.012 -42.275 32.712 1.00 28.70 244 ARG A N 1
ATOM 1883 C CA . ARG A 1 244 ? 25.787 -43.650 32.234 1.00 28.70 244 ARG A CA 1
ATOM 1884 C C . ARG A 1 244 ? 24.317 -43.964 31.940 1.00 28.70 244 ARG A C 1
ATOM 1886 O O . ARG A 1 244 ? 23.443 -43.819 32.784 1.00 28.70 244 ARG A O 1
ATOM 1893 N N . LEU A 1 245 ? 24.129 -44.431 30.709 1.00 37.12 245 LEU A N 1
ATOM 1894 C CA . LEU A 1 245 ? 22.982 -45.108 30.101 1.00 37.12 245 LEU A CA 1
ATOM 1895 C C . LEU A 1 245 ? 22.819 -46.561 30.597 1.00 37.12 245 LEU A C 1
ATOM 1897 O O . LEU A 1 245 ? 23.822 -47.267 30.699 1.00 37.12 245 LEU A O 1
ATOM 1901 N N . ALA A 1 246 ? 21.567 -47.016 30.751 1.00 28.42 246 ALA A N 1
ATOM 1902 C CA . ALA A 1 246 ? 21.030 -48.359 30.421 1.00 28.42 246 ALA A CA 1
ATOM 1903 C C . ALA A 1 246 ? 19.483 -48.310 30.589 1.00 28.42 246 ALA A C 1
ATOM 1905 O O . ALA A 1 246 ? 19.033 -47.790 31.604 1.00 28.42 246 ALA A O 1
ATOM 1906 N N . LYS A 1 247 ? 18.645 -48.537 29.551 1.00 30.97 247 LYS A N 1
ATOM 1907 C CA . LYS A 1 247 ? 18.004 -49.819 29.111 1.00 30.97 247 LYS A CA 1
ATOM 1908 C C . LYS A 1 247 ? 17.303 -50.578 30.258 1.00 30.97 247 LYS A C 1
ATOM 1910 O O . LYS A 1 247 ? 17.928 -50.733 31.294 1.00 30.97 247 LYS A O 1
ATOM 1915 N N . GLU A 1 248 ? 16.090 -51.143 30.192 1.00 28.72 248 GLU A N 1
ATOM 1916 C CA . GLU A 1 248 ? 15.096 -51.538 29.159 1.00 28.72 248 GLU A CA 1
ATOM 1917 C C . GLU A 1 248 ? 13.830 -52.003 29.950 1.00 28.72 248 GLU A C 1
ATOM 1919 O O . GLU A 1 248 ? 14.004 -52.529 31.048 1.00 28.72 248 GLU A O 1
ATOM 1924 N N . SER A 1 249 ? 12.574 -51.735 29.552 1.00 28.36 249 SER A N 1
ATOM 1925 C CA . SER A 1 249 ? 11.510 -52.699 29.116 1.00 28.36 249 SER A CA 1
ATOM 1926 C C . SER A 1 249 ? 10.127 -52.062 29.434 1.00 28.36 249 SER A C 1
ATOM 1928 O O . SER A 1 249 ? 10.009 -51.405 30.464 1.00 28.36 249 SER A O 1
ATOM 1930 N N . LEU A 1 250 ? 9.237 -51.853 28.449 1.00 29.53 250 LEU A N 1
ATOM 1931 C CA . LEU A 1 250 ? 8.040 -52.647 28.074 1.00 29.53 250 LEU A CA 1
ATOM 1932 C C . LEU A 1 250 ? 7.018 -52.888 29.211 1.00 29.53 250 LEU A C 1
ATOM 1934 O O . LEU A 1 250 ? 7.279 -53.700 30.088 1.00 29.53 250 LEU A O 1
ATOM 1938 N N . ASP A 1 251 ? 5.894 -52.151 29.211 1.00 29.52 251 ASP A N 1
ATOM 1939 C CA . ASP A 1 251 ? 4.536 -52.663 28.903 1.00 29.52 251 ASP A CA 1
ATOM 1940 C C . ASP A 1 251 ? 3.426 -51.630 29.235 1.00 29.52 251 ASP A C 1
ATOM 1942 O O . ASP A 1 251 ? 3.343 -51.072 30.326 1.00 29.52 251 ASP A O 1
ATOM 1946 N N . GLU A 1 252 ? 2.654 -51.307 28.195 1.00 29.48 252 GLU A N 1
ATOM 1947 C CA . GLU A 1 252 ? 1.185 -51.224 28.105 1.00 29.48 252 GLU A CA 1
ATOM 1948 C C . GLU A 1 252 ? 0.341 -51.099 29.399 1.00 29.48 252 GLU A C 1
ATOM 1950 O O . GLU A 1 252 ? 0.193 -52.072 30.123 1.00 29.48 252 GLU A O 1
ATOM 1955 N N . GLU A 1 253 ? -0.333 -49.954 29.615 1.00 29.05 253 GLU A N 1
ATOM 1956 C CA . GLU A 1 253 ? -1.761 -49.921 30.009 1.00 29.05 253 GLU A CA 1
ATOM 1957 C C . GLU A 1 253 ? -2.375 -48.499 30.012 1.00 29.05 253 GLU A C 1
ATOM 1959 O O . GLU A 1 253 ? -1.873 -47.565 30.631 1.00 29.05 253 GLU A O 1
ATOM 1964 N N . GLU A 1 254 ? -3.533 -48.394 29.353 1.00 30.08 254 GLU A N 1
ATOM 1965 C CA . GLU A 1 254 ? -4.699 -47.585 29.744 1.00 30.08 254 GLU A CA 1
ATOM 1966 C C . GLU A 1 254 ? -4.606 -46.034 29.798 1.00 30.08 254 GLU A C 1
ATOM 1968 O O . GLU A 1 254 ? -4.307 -45.426 30.823 1.00 30.08 254 GLU A O 1
ATOM 1973 N N . ARG A 1 255 ? -5.098 -45.364 28.736 1.00 31.81 255 ARG A N 1
ATOM 1974 C CA . ARG A 1 255 ? -6.386 -44.609 28.729 1.00 31.81 255 ARG A CA 1
ATOM 1975 C C . ARG A 1 255 ? -6.467 -43.594 27.585 1.00 31.81 255 ARG A C 1
ATOM 1977 O O . ARG A 1 255 ? -6.319 -42.388 27.757 1.00 31.81 255 ARG A O 1
ATOM 1984 N N . GLU A 1 256 ? -6.853 -44.111 26.427 1.00 33.75 256 GLU A N 1
ATOM 1985 C CA . GLU A 1 256 ? -7.709 -43.387 25.491 1.00 33.75 256 GLU A CA 1
ATOM 1986 C C . GLU A 1 256 ? -9.105 -43.196 26.109 1.00 33.75 256 GLU A C 1
ATOM 1988 O O . GLU A 1 256 ? -9.759 -44.167 26.503 1.00 33.75 256 GLU A O 1
ATOM 1993 N N . ARG A 1 257 ? -9.596 -41.952 26.166 1.00 33.44 257 ARG A N 1
ATOM 1994 C CA . ARG A 1 257 ? -11.034 -41.666 26.063 1.00 33.44 257 ARG A CA 1
ATOM 1995 C C . ARG A 1 257 ? -11.284 -40.193 25.734 1.00 33.44 257 ARG A C 1
ATOM 1997 O O . ARG A 1 257 ? -11.079 -39.331 26.583 1.00 33.44 257 ARG A O 1
ATOM 2004 N N . ALA A 1 258 ? -11.785 -39.964 24.516 1.00 31.94 258 ALA A N 1
ATOM 2005 C CA . ALA A 1 258 ? -12.939 -39.114 24.176 1.00 31.94 258 ALA A CA 1
ATOM 2006 C C . ALA A 1 258 ? -12.729 -38.271 22.901 1.00 31.94 258 ALA A C 1
ATOM 2008 O O . ALA A 1 258 ? -12.565 -37.057 22.967 1.00 31.94 258 ALA A O 1
ATOM 2009 N N . THR A 1 259 ? -12.838 -38.907 21.731 1.00 30.86 259 THR A N 1
ATOM 2010 C CA . THR A 1 259 ? -13.416 -38.278 20.528 1.00 30.86 259 THR A CA 1
ATOM 2011 C C . THR A 1 259 ? -14.379 -39.298 19.906 1.00 30.86 259 THR A C 1
ATOM 2013 O O . THR A 1 259 ? -14.055 -40.471 19.792 1.00 30.86 259 THR A O 1
ATOM 2016 N N . ALA A 1 260 ? -15.667 -38.958 19.883 1.00 32.72 260 ALA A N 1
ATOM 2017 C CA . ALA A 1 260 ? -16.397 -38.529 18.688 1.00 32.72 260 ALA A CA 1
ATOM 2018 C C . ALA A 1 260 ? -16.994 -39.732 17.939 1.00 32.72 260 ALA A C 1
ATOM 2020 O O . ALA A 1 260 ? -16.395 -40.308 17.039 1.00 32.72 260 ALA A O 1
ATOM 2021 N N . ASP A 1 261 ? -18.199 -40.090 18.378 1.00 33.09 261 ASP A N 1
ATOM 2022 C CA . ASP A 1 261 ? -19.084 -41.053 17.740 1.00 33.09 261 ASP A CA 1
ATOM 2023 C C . ASP A 1 261 ? -19.651 -40.431 16.454 1.00 33.09 261 ASP A C 1
ATOM 2025 O O . ASP A 1 261 ? -20.208 -39.329 16.472 1.00 33.09 261 ASP A O 1
ATOM 2029 N N . ALA A 1 262 ? -19.473 -41.126 15.336 1.00 37.31 262 ALA A N 1
ATOM 2030 C CA . ALA A 1 262 ? -20.075 -40.806 14.054 1.00 37.31 262 ALA A CA 1
ATOM 2031 C C . ALA A 1 262 ? -20.728 -42.078 13.516 1.00 37.31 262 ALA A C 1
ATOM 2033 O O . ALA A 1 262 ? -20.036 -43.048 13.200 1.00 37.31 262 ALA A O 1
ATOM 2034 N N . ARG A 1 263 ? -22.053 -42.060 13.341 1.00 35.91 263 ARG A N 1
ATOM 2035 C CA . ARG A 1 263 ? -22.697 -42.937 12.364 1.00 35.91 263 ARG A CA 1
ATOM 2036 C C . ARG A 1 263 ? -23.956 -42.306 11.772 1.00 35.91 263 ARG A C 1
ATOM 2038 O O . ARG A 1 263 ? -24.887 -41.931 12.475 1.00 35.91 263 ARG A O 1
ATOM 2045 N N . GLU A 1 264 ? -23.891 -42.187 10.455 1.00 38.38 264 GLU A N 1
ATOM 2046 C CA . GLU A 1 264 ? -24.885 -41.724 9.487 1.00 38.38 264 GLU A CA 1
ATOM 2047 C C . GLU A 1 264 ? -26.078 -42.706 9.295 1.00 38.38 264 GLU A C 1
ATOM 2049 O O . GLU A 1 264 ? -26.076 -43.786 9.895 1.00 38.38 264 GLU A O 1
ATOM 2054 N N . PRO A 1 265 ? -27.115 -42.328 8.505 1.00 46.69 265 PRO A N 1
ATOM 2055 C CA . PRO A 1 265 ? -28.514 -42.744 8.670 1.00 46.69 265 PRO A CA 1
ATOM 2056 C C . PRO A 1 265 ? -28.945 -43.874 7.711 1.00 46.69 265 PRO A C 1
ATOM 2058 O O . PRO A 1 265 ? -28.143 -44.345 6.904 1.00 46.69 265 PRO A O 1
ATOM 2061 N N . PRO A 1 266 ? -30.241 -44.251 7.709 1.00 45.94 266 PRO A N 1
ATOM 2062 C CA . PRO A 1 266 ? -30.870 -44.841 6.535 1.00 45.94 266 PRO A CA 1
ATOM 2063 C C . PRO A 1 266 ? -32.082 -44.049 6.011 1.00 45.94 266 PRO A C 1
ATOM 2065 O O . PRO A 1 266 ? -32.714 -43.252 6.703 1.00 45.94 266 PRO A O 1
ATOM 2068 N N . SER A 1 267 ? -32.356 -44.313 4.738 1.00 38.59 267 SER A N 1
ATOM 2069 C CA . SER A 1 267 ? -33.249 -43.666 3.778 1.00 38.59 267 SER A CA 1
ATOM 2070 C C . SER A 1 267 ? -34.673 -44.248 3.695 1.00 38.59 267 SER A C 1
ATOM 2072 O O . SER A 1 267 ? -34.867 -45.438 3.915 1.00 38.59 267 SER A O 1
ATOM 2074 N N . GLU A 1 268 ? -35.594 -43.387 3.236 1.00 34.03 268 GLU A N 1
ATOM 2075 C CA . GLU A 1 268 ? -36.797 -43.614 2.398 1.00 34.03 268 GLU A CA 1
ATOM 2076 C C . GLU A 1 268 ? -37.975 -44.505 2.855 1.00 34.03 268 GLU A C 1
ATOM 2078 O O . GLU A 1 268 ? -37.881 -45.722 2.970 1.00 34.03 268 GLU A O 1
ATOM 2083 N N . SER A 1 269 ? -39.170 -43.892 2.891 1.00 37.50 269 SER A N 1
ATOM 2084 C CA . SER A 1 269 ? -40.384 -44.424 2.244 1.00 37.50 269 SER A CA 1
ATOM 2085 C C . SER A 1 269 ? -41.351 -43.278 1.890 1.00 37.50 269 SER A C 1
ATOM 2087 O O . SER A 1 269 ? -41.277 -42.192 2.463 1.00 37.50 269 SER A O 1
ATOM 2089 N N . ALA A 1 270 ? -42.174 -43.511 0.868 1.00 38.56 270 ALA A N 1
ATOM 2090 C CA . ALA A 1 270 ? -42.844 -42.540 0.004 1.00 38.56 270 ALA A CA 1
ATOM 2091 C C . ALA A 1 270 ? -44.348 -42.331 0.302 1.00 38.56 270 ALA A C 1
ATOM 2093 O O . ALA A 1 270 ? -44.959 -43.163 0.963 1.00 38.56 270 ALA A O 1
ATOM 2094 N N . GLY A 1 271 ? -44.933 -41.290 -0.322 1.00 32.41 271 GLY A N 1
ATOM 2095 C CA . GLY A 1 271 ? -46.385 -41.029 -0.460 1.00 32.41 271 GLY A CA 1
ATOM 2096 C C . GLY A 1 271 ? -46.999 -40.358 0.776 1.00 32.41 271 GLY A C 1
ATOM 2097 O O . GLY A 1 271 ? -46.678 -40.733 1.887 1.00 32.41 271 GLY A O 1
ATOM 2098 N N . GLU A 1 272 ? -47.857 -39.342 0.714 1.00 36.91 272 GLU A N 1
ATOM 2099 C CA . GLU A 1 272 ? -48.976 -39.123 -0.202 1.00 36.91 272 GLU A CA 1
ATOM 2100 C C . GLU A 1 272 ? -49.487 -37.670 -0.066 1.00 36.91 272 GLU A C 1
ATOM 2102 O O . GLU A 1 272 ? -49.140 -36.949 0.868 1.00 36.91 272 GLU A O 1
ATOM 2107 N N . ALA A 1 273 ? -50.253 -37.229 -1.058 1.00 41.47 273 ALA A N 1
ATOM 2108 C CA . ALA A 1 273 ? -50.570 -35.845 -1.376 1.00 41.47 273 ALA A CA 1
ATOM 2109 C C . ALA A 1 273 ? -51.770 -35.234 -0.614 1.00 41.47 273 ALA A C 1
ATOM 2111 O O . ALA A 1 273 ? -52.581 -35.940 -0.025 1.00 41.47 273 ALA A O 1
ATOM 2112 N N . ALA A 1 274 ? -51.914 -33.919 -0.830 1.00 38.91 274 ALA A N 1
ATOM 2113 C CA . ALA A 1 274 ? -53.159 -33.142 -0.926 1.00 38.91 274 ALA A CA 1
ATOM 2114 C C . ALA A 1 274 ? -53.758 -32.503 0.350 1.00 38.91 274 ALA A C 1
ATOM 2116 O O . ALA A 1 274 ? -54.421 -33.138 1.162 1.00 38.91 274 ALA A O 1
ATOM 2117 N N . GLU A 1 275 ? -53.616 -31.171 0.410 1.00 41.81 275 GLU A N 1
ATOM 2118 C CA . GLU A 1 275 ? -54.671 -30.224 0.818 1.00 41.81 275 GLU A CA 1
ATOM 2119 C C . GLU A 1 275 ? -56.026 -30.584 0.163 1.00 41.81 275 GLU A C 1
ATOM 2121 O O . GLU A 1 275 ? -56.021 -31.037 -0.989 1.00 41.81 275 GLU A O 1
ATOM 2126 N N . PRO A 1 276 ? -57.189 -30.361 0.819 1.00 58.03 276 PRO A N 1
ATOM 2127 C CA . PRO A 1 276 ? -57.712 -28.988 0.918 1.00 58.03 276 PRO A CA 1
ATOM 2128 C C . PRO A 1 276 ? -58.588 -28.638 2.147 1.00 58.03 276 PRO A C 1
ATOM 2130 O O . PRO A 1 276 ? -59.129 -29.513 2.822 1.00 58.03 276 PRO A O 1
ATOM 2133 N N . LEU A 1 277 ? -58.802 -27.315 2.269 1.00 40.16 277 LEU A N 1
ATOM 2134 C CA . LEU A 1 277 ? -59.759 -26.534 3.084 1.00 40.16 277 LEU A CA 1
ATOM 2135 C C . LEU A 1 277 ? -59.407 -26.258 4.554 1.00 40.16 277 LEU A C 1
ATOM 2137 O O . LEU A 1 277 ? -59.443 -27.183 5.390 1.00 40.16 277 LEU A O 1
#